Protein AF-A0A813GS94-F1 (afdb_monomer)

Radius of gyration: 18.51 Å; Cα contacts (8 Å, |Δi|>4): 389; chains: 1; bounding box: 48×44×51 Å

Nearest PDB structures (foldseek):
  8ue1-assembly1_A  TM=7.935E-01  e=1.044E-11  Homo sapiens
  9cx8-assembly1_B  TM=8.007E-01  e=1.106E-11  Homo sapiens
  9cxm-assembly1_A  TM=8.073E-01  e=1.746E-11  Homo sapiens
  9cxw-assembly1_A  TM=7.996E-01  e=1.471E-11  Homo sapiens
  9cxn-assembly1_A  TM=7.411E-01  e=7.003E-12  Homo sapiens

Secondary structure (DSSP, 8-state):
--PPPTT---PPPP-TT--TTSHHHHHHHHHHHHHHHHHHHTTT--S--TT--B-----EEEEPPTT--EEEE------B--S-SHHHHHHHHHHHHHHTTS-SSBB-SS-EEETTEEE----BS-HHHHHIIIIIHHHHHHHHHHHHHTT----HHHHHHTSHHHHHHHHHHTTTS----EEE----STTT-EEETTEEE--S---EEE-THHHHHHHHHHS-HHHHHHHHHHHHHH--

pLDDT: mean 86.3, std 14.39, range [41.91, 98.5]

Sequence (240 aa):
VLLPESGRSTCPAEDDHEDFCSHAVAVARLDAELVGLKALRRFAAADDSEAHFVVPQPIELVKCPSPGGAALLLPWLNLKTPRCLEAHGTAVAALHSRSLGQSESFGFAQDTFCGRWRLRNCWGNDWVSFFQEQRLQPLLRAAMAAADRTNTIVGPATRSMAKLEGYEALRALFRGADMRPCLLHGDLWRGNFVLEDGKPVLLDPAASWGHSEMDVAQVKLLEAPESYEQFMRGYYGMMR

Mean predicted aligned error: 6.85 Å

Organism: Polarella glacialis (NCBI:txid89957)

Foldseek 3Di:
DLADPPDPQDDPDDPVPDPLPALVNLLVALVQQLVLLVLLVVQQDDDDDPLHAARWNWDDWAQDPPPDHIDTHTDDFPKDQDPACLSVLSNLLSQFVSFWQVYQWWFGSAWYDQDSRTFHGRTDNDQLCNCLPRPLQVVLVVVVVVCVVVVHDDDPVSVCCNDPNVSVVSVVVCPPPDFTWTKHQQHDASVQAIDGPNHTYRHSGSIITHDSVNNLVNCVVHDDPRNSVRSNCNNVVNVD

InterPro domains:
  IPR011009 Protein kinase-like domain superfamily [SSF56112] (30-235)
  IPR016477 Fructosamine/Ketosamine-3-kinase [PF03881] (31-236)
  IPR016477 Fructosamine/Ketosamine-3-kinase [PIRSF006221] (31-236)
  IPR016477 Fructosamine/Ketosamine-3-kinase [PTHR12149] (27-236)

Solvent-accessible surface area (backbone atoms only — not comparable to full-atom values): 13538 Å² total; per-residue (Å²): 131,81,62,84,67,92,83,69,75,75,68,76,82,86,68,94,75,70,60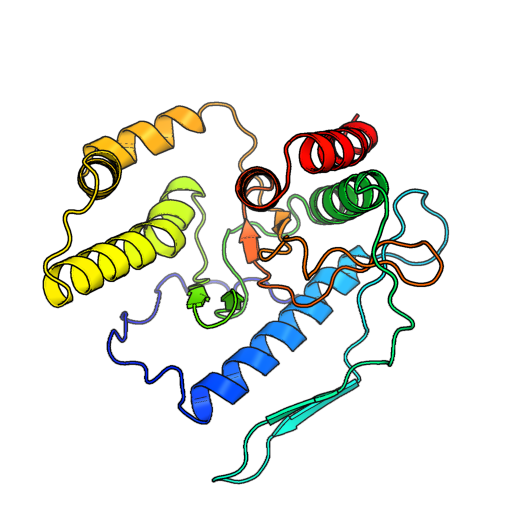,77,81,37,62,69,46,52,41,48,48,49,50,27,33,52,53,22,38,59,55,55,42,72,49,34,62,86,89,82,61,96,54,47,37,44,48,68,64,71,73,47,76,48,76,45,69,83,94,45,58,55,49,70,42,64,68,90,70,76,70,39,78,63,94,63,35,26,62,47,17,22,30,52,36,36,36,29,62,73,30,49,58,76,42,92,42,30,22,39,85,52,54,21,38,50,85,89,46,76,35,61,17,61,54,35,82,47,68,63,62,42,45,42,65,45,51,47,47,60,52,51,52,51,52,50,56,49,25,64,76,66,76,46,87,75,56,71,65,63,62,44,57,75,37,72,70,36,54,57,53,54,54,63,75,54,67,91,58,82,81,59,19,13,49,40,52,56,48,54,40,79,90,39,52,33,20,44,96,85,30,31,37,61,53,82,30,22,36,32,28,32,59,69,62,58,45,55,50,39,31,59,71,66,43,56,70,69,48,33,51,34,17,49,50,21,24,54,61,65,75,102

Structure (mmCIF, N/CA/C/O backbone):
data_AF-A0A813GS94-F1
#
_entry.id   AF-A0A813GS94-F1
#
loop_
_atom_site.group_PDB
_atom_site.id
_atom_site.type_symbol
_atom_site.label_atom_id
_atom_site.label_alt_id
_atom_site.label_comp_id
_atom_site.label_asym_id
_atom_site.label_entity_id
_atom_site.label_seq_id
_atom_site.pdbx_PDB_ins_code
_atom_site.Cartn_x
_atom_site.Cartn_y
_atom_site.Cartn_z
_atom_site.occupancy
_atom_site.B_iso_or_equiv
_atom_site.auth_seq_id
_atom_site.auth_comp_id
_atom_site.auth_asym_id
_atom_site.auth_atom_id
_atom_site.pdbx_PDB_model_num
ATOM 1 N N . VAL A 1 1 ? -8.487 -18.616 2.313 1.00 45.16 1 VAL A N 1
ATOM 2 C CA . VAL A 1 1 ? -7.172 -18.238 2.861 1.00 45.16 1 VAL A CA 1
ATOM 3 C C . VAL A 1 1 ? -6.222 -18.112 1.675 1.00 45.16 1 VAL A C 1
ATOM 5 O O . VAL A 1 1 ? -5.948 -19.120 1.050 1.00 45.16 1 VAL A O 1
ATOM 8 N N . LEU A 1 2 ? -5.856 -16.891 1.268 1.00 48.22 2 LEU A N 1
ATOM 9 C CA . LEU A 1 2 ? -4.810 -16.673 0.252 1.00 48.22 2 LEU A CA 1
ATOM 10 C C . LEU A 1 2 ? -3.466 -16.552 0.990 1.00 48.22 2 LEU A C 1
ATOM 12 O O . LEU A 1 2 ? -2.838 -15.498 0.982 1.00 48.22 2 LEU A O 1
ATOM 16 N N . LEU A 1 3 ? -3.137 -17.583 1.765 1.00 51.53 3 LEU A N 1
ATOM 17 C CA . LEU A 1 3 ? -1.851 -17.705 2.450 1.00 51.53 3 LEU A CA 1
ATOM 18 C C . LEU A 1 3 ? -0.883 -18.446 1.527 1.00 51.53 3 LEU A C 1
ATOM 20 O O . LEU A 1 3 ? -1.348 -19.103 0.588 1.00 51.53 3 LEU A O 1
ATOM 24 N N . PRO A 1 4 ? 0.434 -18.337 1.761 1.00 42.91 4 PRO A N 1
ATOM 25 C CA . PRO A 1 4 ? 1.414 -19.113 1.019 1.00 42.91 4 PRO A CA 1
ATOM 26 C C . PRO A 1 4 ? 1.016 -20.592 0.972 1.00 42.91 4 PRO A C 1
ATOM 28 O O . PRO A 1 4 ? 0.766 -21.214 2.004 1.00 42.91 4 PRO A O 1
ATOM 31 N N . GLU A 1 5 ? 0.980 -21.171 -0.230 1.00 46.72 5 GLU A N 1
ATOM 32 C CA . GLU A 1 5 ? 1.099 -22.621 -0.349 1.00 46.72 5 GLU A CA 1
ATOM 33 C C . GLU A 1 5 ? 2.455 -22.999 0.254 1.00 46.72 5 GLU A C 1
ATOM 35 O O . GLU A 1 5 ? 3.495 -22.467 -0.152 1.00 46.72 5 GLU A O 1
ATOM 40 N N . SER A 1 6 ? 2.447 -23.876 1.257 1.00 41.91 6 SER A N 1
ATOM 41 C CA . SER A 1 6 ? 3.657 -24.335 1.934 1.00 41.91 6 SER A CA 1
ATOM 42 C C . SER A 1 6 ? 4.691 -24.807 0.902 1.00 41.91 6 SER A C 1
ATOM 44 O O . SER A 1 6 ? 4.475 -25.819 0.237 1.00 41.91 6 SER A O 1
ATOM 46 N N . GLY A 1 7 ? 5.807 -24.081 0.764 1.00 44.75 7 GLY A N 1
ATOM 47 C CA . GLY A 1 7 ? 6.976 -24.532 -0.002 1.00 44.75 7 GLY A CA 1
ATOM 48 C C . GLY A 1 7 ? 7.375 -23.745 -1.258 1.00 44.75 7 GLY A C 1
ATOM 49 O O . GLY A 1 7 ? 8.395 -24.093 -1.849 1.00 44.75 7 GLY A O 1
ATOM 50 N N . ARG A 1 8 ? 6.679 -22.674 -1.676 1.00 44.22 8 ARG A N 1
ATOM 51 C CA . ARG A 1 8 ? 7.178 -21.804 -2.772 1.00 44.22 8 ARG A CA 1
ATOM 52 C C . ARG A 1 8 ? 7.974 -20.614 -2.234 1.00 44.22 8 ARG A C 1
ATOM 54 O O . ARG A 1 8 ? 7.435 -19.536 -2.022 1.00 44.22 8 ARG A O 1
ATOM 61 N N . SER A 1 9 ? 9.272 -20.833 -2.029 1.00 46.72 9 SER A N 1
ATOM 62 C CA . SER A 1 9 ? 10.244 -19.810 -1.602 1.00 46.72 9 SER A CA 1
ATOM 63 C C . SER A 1 9 ? 10.967 -19.121 -2.768 1.00 46.72 9 SER A C 1
ATOM 65 O O . SER A 1 9 ? 11.760 -18.211 -2.533 1.00 46.72 9 SER A O 1
ATOM 67 N N . THR A 1 10 ? 10.765 -19.547 -4.016 1.00 50.91 10 THR A N 1
ATOM 68 C CA . THR A 1 10 ? 11.522 -19.008 -5.150 1.00 50.91 10 THR A CA 1
ATOM 69 C C . THR A 1 10 ? 10.671 -18.061 -5.981 1.00 50.91 10 THR A C 1
ATOM 71 O O . THR A 1 10 ? 9.657 -18.427 -6.574 1.00 50.91 10 THR A O 1
ATOM 74 N N . CYS A 1 11 ? 11.111 -16.809 -6.002 1.00 58.34 11 CYS A N 1
ATOM 75 C CA . CYS A 1 11 ? 10.583 -15.777 -6.872 1.00 58.34 11 CYS A CA 1
ATOM 76 C C . CYS A 1 11 ? 10.977 -16.117 -8.325 1.00 58.34 11 CYS A C 1
ATOM 78 O O . CYS A 1 11 ? 12.126 -16.513 -8.541 1.00 58.34 11 CYS A O 1
ATOM 80 N N . PRO A 1 12 ? 10.080 -15.995 -9.323 1.00 61.81 12 PRO A N 1
ATOM 81 C CA . PRO A 1 12 ? 10.455 -16.166 -10.730 1.00 61.81 12 PRO A CA 1
ATOM 82 C C . PRO A 1 12 ? 11.630 -15.245 -11.104 1.00 61.81 12 PRO A C 1
ATOM 84 O O . PRO A 1 12 ? 11.864 -14.252 -10.421 1.00 61.81 12 PRO A O 1
ATOM 87 N N . ALA A 1 13 ? 12.391 -15.530 -12.161 1.00 58.75 13 ALA A N 1
ATOM 88 C CA . ALA A 1 13 ? 13.412 -14.578 -12.613 1.00 58.75 13 ALA A CA 1
ATOM 89 C C . ALA A 1 13 ? 12.766 -13.225 -12.982 1.00 58.75 13 ALA A C 1
ATOM 91 O O . ALA A 1 13 ? 11.607 -13.177 -13.392 1.00 58.75 13 ALA A O 1
ATOM 92 N N . GLU A 1 14 ? 13.498 -12.132 -12.762 1.00 59.09 14 GLU A N 1
ATOM 93 C CA . GLU A 1 14 ? 13.069 -10.785 -13.147 1.00 59.09 14 GLU A CA 1
ATOM 94 C C . GLU A 1 14 ? 13.061 -10.707 -14.680 1.00 59.09 14 GLU A C 1
ATOM 96 O O . GLU A 1 14 ? 14.090 -10.953 -15.308 1.00 59.09 14 GLU A O 1
ATOM 101 N N . ASP A 1 15 ? 11.898 -10.450 -15.280 1.00 56.53 15 ASP A N 1
ATOM 102 C CA . ASP A 1 15 ? 11.780 -10.264 -16.727 1.00 56.53 15 ASP A CA 1
ATOM 103 C C . ASP A 1 15 ? 11.796 -8.754 -17.003 1.00 56.53 15 ASP A C 1
ATOM 105 O O . ASP A 1 15 ? 10.768 -8.077 -17.007 1.00 56.53 15 ASP A O 1
ATOM 109 N N . ASP A 1 16 ? 12.999 -8.197 -17.162 1.00 51.81 16 ASP A N 1
ATOM 110 C CA . ASP A 1 16 ? 13.249 -6.749 -17.298 1.00 51.81 16 ASP A CA 1
ATOM 111 C C . ASP A 1 16 ? 12.687 -6.142 -18.607 1.00 51.81 16 ASP A C 1
ATOM 113 O O . ASP A 1 16 ? 12.853 -4.950 -18.886 1.00 51.81 16 ASP A O 1
ATOM 117 N N . HIS A 1 17 ? 12.015 -6.958 -19.425 1.00 50.72 17 HIS A N 1
ATOM 118 C CA . HIS A 1 17 ? 11.484 -6.614 -20.743 1.00 50.72 17 HIS A CA 1
ATOM 119 C C . HIS A 1 17 ? 9.950 -6.604 -20.825 1.00 50.72 17 HIS A C 1
ATOM 121 O O . HIS A 1 17 ? 9.408 -6.576 -21.932 1.00 50.72 17 HIS A O 1
ATOM 127 N N . GLU A 1 18 ? 9.229 -6.596 -19.698 1.00 56.41 18 GLU A N 1
ATOM 128 C CA . GLU A 1 18 ? 7.765 -6.524 -19.739 1.00 56.41 18 GLU A CA 1
ATOM 129 C C . GLU A 1 18 ? 7.271 -5.234 -20.413 1.00 56.41 18 GLU A C 1
ATOM 131 O O . GLU A 1 18 ? 7.449 -4.118 -19.920 1.00 56.41 18 GLU A O 1
ATOM 136 N N . ASP A 1 19 ? 6.594 -5.395 -21.553 1.00 58.84 19 ASP A N 1
ATOM 137 C CA . ASP A 1 19 ? 5.805 -4.328 -22.154 1.00 58.84 19 ASP A CA 1
ATOM 138 C C . ASP A 1 19 ? 4.609 -4.034 -21.237 1.00 58.84 19 ASP A C 1
ATOM 140 O O . ASP A 1 19 ? 3.588 -4.734 -21.245 1.00 58.84 19 ASP A O 1
ATOM 144 N N . PHE A 1 20 ? 4.756 -2.979 -20.433 1.00 56.56 20 PHE A N 1
ATOM 145 C CA . PHE A 1 20 ? 3.749 -2.473 -19.499 1.00 56.56 20 PHE A CA 1
ATOM 146 C C . PHE A 1 20 ? 2.406 -2.125 -20.165 1.00 56.56 20 PHE A C 1
ATOM 148 O O . PHE A 1 20 ? 1.404 -1.957 -19.466 1.00 56.56 20 PHE A O 1
ATOM 155 N N . CYS A 1 21 ? 2.376 -1.992 -21.495 1.00 58.88 21 CYS A N 1
ATOM 156 C CA . CYS A 1 21 ? 1.178 -1.720 -22.284 1.00 58.88 21 CYS A CA 1
ATOM 157 C C . CYS A 1 21 ? 0.583 -2.977 -22.937 1.00 58.88 21 CYS A C 1
ATOM 159 O O . CYS A 1 21 ? -0.430 -2.875 -23.632 1.00 58.88 21 CYS A O 1
ATOM 161 N N . SER A 1 22 ? 1.175 -4.156 -22.730 1.00 71.94 22 SER A N 1
ATOM 162 C CA . SER A 1 22 ? 0.652 -5.393 -23.302 1.00 71.94 22 SER A CA 1
ATOM 163 C C . SER A 1 22 ? -0.724 -5.748 -22.728 1.00 71.94 22 SER A C 1
ATOM 165 O O . SER A 1 22 ? -1.046 -5.476 -21.566 1.00 71.94 22 SER A O 1
ATOM 167 N N . HIS A 1 23 ? -1.538 -6.418 -23.547 1.00 74.12 23 HIS A N 1
ATOM 168 C CA . HIS A 1 23 ? -2.849 -6.929 -23.141 1.00 74.12 23 HIS A CA 1
ATOM 169 C C . HIS A 1 23 ? -2.766 -7.770 -21.852 1.00 74.12 23 HIS A C 1
ATOM 171 O O . HIS A 1 23 ? -3.574 -7.596 -20.942 1.00 74.12 23 HIS A O 1
ATOM 177 N N . ALA A 1 24 ? -1.754 -8.637 -21.746 1.00 78.44 24 ALA A N 1
ATOM 178 C CA . ALA A 1 24 ? -1.559 -9.502 -20.587 1.00 78.44 24 ALA A CA 1
ATOM 179 C C . ALA A 1 24 ? -1.325 -8.706 -19.290 1.00 78.44 24 ALA A C 1
ATOM 181 O O . ALA A 1 24 ? -1.924 -9.026 -18.263 1.00 78.44 24 ALA A O 1
ATOM 182 N N . VAL A 1 25 ? -0.523 -7.636 -19.343 1.00 80.62 25 VAL A N 1
ATOM 183 C CA . VAL A 1 25 ? -0.262 -6.772 -18.180 1.00 80.62 25 VAL A CA 1
ATOM 184 C C . VAL A 1 25 ? -1.521 -6.013 -17.761 1.00 80.62 25 VAL A C 1
ATOM 186 O O . VAL A 1 25 ? -1.804 -5.908 -16.569 1.00 80.62 25 VAL A O 1
ATOM 189 N N . ALA A 1 26 ? -2.327 -5.530 -18.712 1.00 81.38 26 ALA A N 1
ATOM 190 C CA . ALA A 1 26 ? -3.592 -4.865 -18.393 1.00 81.38 26 ALA A CA 1
ATOM 191 C C . ALA A 1 26 ? -4.570 -5.796 -17.652 1.00 81.38 26 ALA A C 1
ATOM 193 O O . ALA A 1 26 ? -5.173 -5.391 -16.657 1.00 81.38 26 ALA A O 1
ATOM 194 N N . VAL A 1 27 ? -4.685 -7.056 -18.090 1.00 87.06 27 VAL A N 1
ATOM 195 C CA . VAL A 1 27 ? -5.497 -8.072 -17.400 1.00 87.06 27 VAL A CA 1
ATOM 196 C C . VAL A 1 27 ? -4.938 -8.366 -16.006 1.00 87.06 27 VAL A C 1
ATOM 198 O O . VAL A 1 27 ? -5.706 -8.417 -15.047 1.00 87.06 27 VAL A O 1
ATOM 201 N N . ALA A 1 28 ? -3.618 -8.525 -15.875 1.00 89.88 28 ALA A N 1
ATOM 202 C CA . ALA A 1 28 ? -2.968 -8.807 -14.595 1.00 89.88 28 ALA A CA 1
ATOM 203 C C . ALA A 1 28 ? -3.166 -7.678 -13.568 1.00 89.88 28 ALA A C 1
ATOM 205 O O . ALA A 1 28 ? -3.366 -7.956 -12.389 1.00 89.88 28 ALA A O 1
ATOM 206 N N . ARG A 1 29 ? -3.168 -6.413 -14.010 1.00 91.25 29 ARG A N 1
ATOM 207 C CA . ARG A 1 29 ? -3.422 -5.246 -13.148 1.00 91.25 29 ARG A CA 1
ATOM 208 C C . ARG A 1 29 ? -4.817 -5.273 -12.531 1.00 91.25 29 ARG A C 1
ATOM 210 O O . ARG A 1 29 ? -4.943 -5.143 -11.319 1.00 91.25 29 ARG A O 1
ATOM 217 N N . LEU A 1 30 ? -5.845 -5.494 -13.349 1.00 93.81 30 LEU A N 1
ATOM 218 C CA . LEU A 1 30 ? -7.230 -5.551 -12.869 1.00 93.81 30 LEU A CA 1
ATOM 219 C C . LEU A 1 30 ? -7.496 -6.791 -12.004 1.00 93.81 30 LEU A C 1
ATOM 221 O O . LEU A 1 30 ? -8.275 -6.735 -11.056 1.00 93.81 30 LEU A O 1
ATOM 225 N N . ASP A 1 31 ? -6.838 -7.911 -12.307 1.00 93.69 31 ASP A N 1
ATOM 226 C CA . ASP A 1 31 ? -6.892 -9.115 -11.477 1.00 93.69 31 ASP A CA 1
ATOM 227 C C . ASP A 1 31 ? -6.241 -8.891 -10.101 1.00 93.69 31 ASP A C 1
ATOM 229 O O . ASP A 1 31 ? -6.819 -9.244 -9.072 1.00 93.69 31 ASP A O 1
ATOM 233 N N . ALA A 1 32 ? -5.090 -8.215 -10.062 1.00 95.31 32 ALA A N 1
ATOM 234 C CA . ALA A 1 32 ? -4.434 -7.829 -8.817 1.00 95.31 32 ALA A CA 1
ATOM 235 C C . ALA A 1 32 ? -5.293 -6.884 -7.966 1.00 95.31 32 ALA A C 1
ATOM 237 O O . ALA A 1 32 ? -5.416 -7.099 -6.759 1.00 95.31 32 ALA A O 1
ATOM 238 N N . GLU A 1 33 ? -5.927 -5.887 -8.584 1.00 96.38 33 GLU A N 1
ATOM 239 C CA . GLU A 1 33 ? -6.845 -4.969 -7.903 1.00 96.38 33 GLU A CA 1
ATOM 240 C C . GLU A 1 33 ? -8.066 -5.713 -7.337 1.00 96.38 33 GLU A C 1
ATOM 242 O O . GLU A 1 33 ? -8.401 -5.560 -6.161 1.00 96.38 33 GLU A O 1
ATOM 247 N N . LEU A 1 34 ? -8.678 -6.613 -8.120 1.00 96.50 34 LEU A N 1
ATOM 248 C CA . LEU A 1 34 ? -9.770 -7.487 -7.674 1.00 96.50 34 LEU A CA 1
ATOM 249 C C . LEU A 1 34 ? -9.385 -8.289 -6.422 1.00 96.50 34 LEU A C 1
ATOM 251 O O . LEU A 1 34 ? -10.170 -8.389 -5.471 1.00 96.50 34 LEU A O 1
ATOM 255 N N . VAL A 1 35 ? -8.203 -8.907 -6.428 1.00 96.31 35 VAL A N 1
ATOM 256 C CA . VAL A 1 35 ? -7.714 -9.714 -5.303 1.00 96.31 35 VAL A CA 1
ATOM 257 C C . VAL A 1 35 ? -7.383 -8.834 -4.096 1.00 96.31 35 VAL A C 1
ATOM 259 O O . VAL A 1 35 ? -7.719 -9.212 -2.970 1.00 96.31 35 VAL A O 1
ATOM 262 N N . GLY A 1 36 ? -6.818 -7.646 -4.319 1.00 97.31 36 GLY A N 1
ATOM 263 C CA . GLY A 1 36 ? -6.577 -6.639 -3.288 1.00 97.31 36 GLY A CA 1
ATOM 264 C C . GLY A 1 36 ? -7.868 -6.188 -2.605 1.00 97.31 36 GLY A C 1
ATOM 265 O O . GLY A 1 36 ? -7.993 -6.318 -1.388 1.00 97.31 36 GLY A O 1
ATOM 266 N N . LEU A 1 37 ? -8.880 -5.772 -3.372 1.00 97.00 37 LEU A N 1
ATOM 267 C CA . LEU A 1 37 ? -10.191 -5.366 -2.849 1.00 97.00 37 LEU A CA 1
ATOM 268 C C . LEU A 1 37 ? -10.847 -6.485 -2.031 1.00 97.00 37 LEU A C 1
ATOM 270 O O . LEU A 1 37 ? -11.346 -6.256 -0.926 1.00 97.00 37 LEU A O 1
ATOM 274 N N . LYS A 1 38 ? -10.789 -7.731 -2.520 1.00 95.94 38 LYS A N 1
ATOM 275 C CA . LYS A 1 38 ? -11.274 -8.903 -1.772 1.00 95.94 38 LYS A CA 1
ATOM 276 C C . LYS A 1 38 ? -10.509 -9.124 -0.466 1.00 95.94 38 LYS A C 1
ATOM 278 O O . LYS A 1 38 ? -11.122 -9.554 0.511 1.00 95.94 38 LYS A O 1
ATOM 283 N N . ALA A 1 39 ? -9.200 -8.878 -0.437 1.00 96.12 39 ALA A N 1
ATOM 284 C CA . ALA A 1 39 ? -8.387 -9.023 0.766 1.00 96.12 39 ALA A CA 1
ATOM 285 C C . ALA A 1 39 ? -8.720 -7.943 1.804 1.00 96.12 39 ALA A C 1
ATOM 287 O O . ALA A 1 39 ? -9.026 -8.291 2.943 1.00 96.12 39 ALA A O 1
ATOM 288 N N . LEU A 1 40 ? -8.749 -6.668 1.402 1.00 96.25 40 LEU A N 1
ATOM 289 C CA . LEU A 1 40 ? -9.089 -5.540 2.277 1.00 96.25 40 LEU A CA 1
ATOM 290 C C . LEU A 1 40 ? -10.493 -5.705 2.878 1.00 96.25 40 LEU A C 1
ATOM 292 O O . LEU A 1 40 ? -10.685 -5.553 4.084 1.00 96.25 40 LEU A O 1
ATOM 296 N N . ARG A 1 41 ? -11.475 -6.108 2.059 1.00 93.88 41 ARG A N 1
ATOM 297 C CA . ARG A 1 41 ? -12.874 -6.279 2.485 1.00 93.88 41 ARG A CA 1
ATOM 298 C C . ARG A 1 41 ? -13.053 -7.301 3.613 1.00 93.88 41 ARG A C 1
ATOM 300 O O . ARG A 1 41 ? -13.977 -7.153 4.408 1.00 93.88 41 ARG A O 1
ATOM 307 N N . ARG A 1 42 ? -12.171 -8.303 3.739 1.00 92.44 42 ARG A N 1
ATOM 308 C CA . ARG A 1 42 ? -12.209 -9.266 4.863 1.00 92.44 42 ARG A CA 1
ATOM 309 C C . ARG A 1 42 ? -12.035 -8.591 6.222 1.00 92.44 42 ARG A C 1
ATOM 311 O O . ARG A 1 42 ? -12.554 -9.098 7.209 1.00 92.44 42 ARG A O 1
ATOM 318 N N . PHE A 1 43 ? -11.339 -7.459 6.260 1.00 92.62 43 PHE A N 1
ATOM 319 C CA . PHE A 1 43 ? -11.041 -6.708 7.478 1.00 92.62 43 PHE A CA 1
ATOM 320 C C . PHE A 1 43 ? -11.876 -5.430 7.614 1.00 92.62 43 PHE A C 1
ATOM 322 O O . PHE A 1 43 ? -11.745 -4.718 8.609 1.00 92.62 43 PHE A O 1
ATOM 329 N N . ALA A 1 44 ? -12.766 -5.154 6.657 1.00 88.12 44 ALA A N 1
ATOM 330 C CA . ALA A 1 44 ? -13.644 -3.989 6.701 1.00 88.12 44 ALA A CA 1
ATOM 331 C C . ALA A 1 44 ? -14.697 -4.080 7.823 1.00 88.12 44 ALA A C 1
ATOM 333 O O . ALA A 1 44 ? -14.996 -3.051 8.412 1.00 88.12 44 ALA A O 1
ATOM 334 N N . ALA A 1 45 ? -15.138 -5.305 8.163 1.00 70.75 45 ALA A N 1
ATOM 335 C CA . ALA A 1 45 ? -16.114 -5.713 9.191 1.00 70.75 45 ALA A CA 1
ATOM 336 C C . ALA A 1 45 ? -17.368 -4.821 9.370 1.00 70.75 45 ALA A C 1
ATOM 338 O O . ALA A 1 45 ? -17.306 -3.637 9.682 1.00 70.75 45 ALA A O 1
ATOM 339 N N . ALA A 1 46 ? -18.522 -5.471 9.204 1.00 57.12 46 ALA A N 1
ATOM 340 C CA . ALA A 1 46 ? -19.861 -4.898 9.192 1.00 57.12 46 ALA A CA 1
ATOM 341 C C . ALA A 1 46 ? -20.293 -4.254 10.526 1.00 57.12 46 ALA A C 1
ATOM 343 O O . ALA A 1 46 ? -20.142 -4.862 11.582 1.00 57.12 46 ALA A O 1
ATOM 344 N N . ASP A 1 47 ? -20.844 -3.041 10.399 1.00 53.09 47 ASP A N 1
ATOM 345 C CA . ASP A 1 47 ? -21.843 -2.375 11.249 1.00 53.09 47 ASP A CA 1
ATOM 346 C C . ASP A 1 47 ? -21.685 -2.513 12.778 1.00 53.09 47 ASP A C 1
ATOM 348 O O . ASP A 1 47 ? -22.330 -3.354 13.391 1.00 53.09 47 ASP A O 1
ATOM 352 N N . ASP A 1 48 ? -20.804 -1.679 13.362 1.00 50.91 48 ASP A N 1
ATOM 353 C CA . ASP A 1 48 ? -21.013 -0.895 14.615 1.00 50.91 48 ASP A CA 1
ATOM 354 C C . ASP A 1 48 ? -19.708 -0.410 15.291 1.00 50.91 48 ASP A C 1
ATOM 356 O O . ASP A 1 48 ? -19.740 0.225 16.344 1.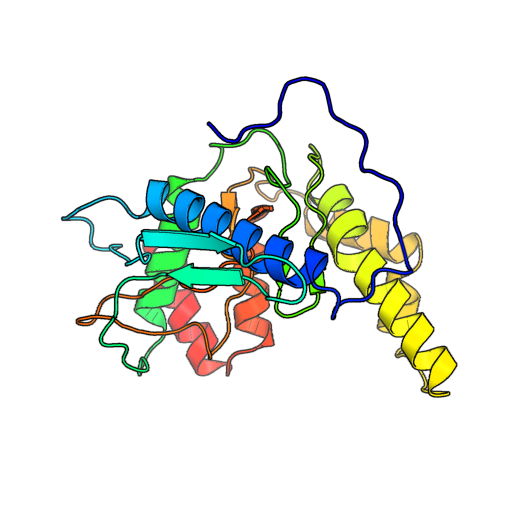00 50.91 48 ASP A O 1
ATOM 360 N N . SER A 1 49 ? -18.525 -0.633 14.704 1.00 59.19 49 SER A N 1
ATOM 361 C CA . SER A 1 49 ? -17.291 -0.026 15.238 1.00 59.19 49 SER A CA 1
ATOM 362 C C . SER A 1 49 ? -17.113 1.421 14.761 1.00 59.19 49 SER A C 1
ATOM 364 O O . SER A 1 49 ? -17.269 1.675 13.566 1.00 59.19 49 SER A O 1
ATOM 366 N N . GLU A 1 50 ? -16.644 2.328 15.628 1.00 59.34 50 GLU A N 1
ATOM 367 C CA . GLU A 1 50 ? -16.247 3.703 15.251 1.00 59.34 50 GLU A CA 1
ATOM 368 C C . GLU A 1 50 ? -15.207 3.757 14.113 1.00 59.34 50 GLU A C 1
ATOM 370 O O . GLU A 1 50 ? -15.124 4.740 13.383 1.00 59.34 50 GLU A O 1
ATOM 375 N N . ALA A 1 51 ? -14.459 2.672 13.901 1.00 67.81 51 ALA A N 1
ATOM 376 C CA . ALA A 1 51 ? -13.470 2.535 12.838 1.00 67.81 51 ALA A CA 1
ATOM 377 C C . ALA A 1 51 ? -14.023 1.833 11.579 1.00 67.81 51 ALA A C 1
ATOM 379 O O . ALA A 1 51 ? -13.388 0.945 11.003 1.00 67.81 51 ALA A O 1
ATOM 380 N N . HIS A 1 52 ? -15.252 2.175 11.186 1.00 84.62 52 HIS A N 1
ATOM 381 C CA . HIS A 1 52 ? -15.889 1.636 9.987 1.00 84.62 52 HIS A CA 1
ATOM 382 C C . HIS A 1 52 ? -15.339 2.313 8.721 1.00 84.62 52 HIS A C 1
ATOM 384 O O . HIS A 1 52 ? -15.362 3.537 8.594 1.00 84.62 52 HIS A O 1
ATOM 390 N N . PHE A 1 53 ? -14.946 1.511 7.731 1.00 93.06 53 PHE A N 1
ATOM 391 C CA . PHE A 1 53 ? -14.541 1.974 6.404 1.00 93.06 53 PHE A CA 1
ATOM 392 C C . PHE A 1 53 ? -15.179 1.123 5.308 1.00 93.06 53 PHE A C 1
ATOM 394 O O . PHE A 1 53 ? -15.560 -0.027 5.524 1.00 93.06 53 PHE A O 1
ATOM 401 N N . VAL A 1 54 ? -15.319 1.705 4.123 1.00 94.50 54 VAL A N 1
ATOM 402 C CA . VAL A 1 54 ? -15.912 1.055 2.956 1.00 94.50 54 VAL A CA 1
ATOM 403 C C . VAL A 1 54 ? -14.803 0.487 2.077 1.00 94.50 54 VAL A C 1
ATOM 405 O O . VAL A 1 54 ? -13.785 1.129 1.842 1.00 94.50 54 VAL A O 1
ATOM 408 N N . VAL A 1 55 ? -15.015 -0.721 1.563 1.00 95.56 55 VAL A N 1
ATOM 409 C CA . VAL A 1 55 ? -14.224 -1.295 0.469 1.00 95.56 55 VAL A CA 1
ATOM 410 C C . VAL A 1 55 ? -15.224 -1.729 -0.600 1.00 95.56 55 VAL A C 1
ATOM 412 O O . VAL A 1 55 ? -16.105 -2.543 -0.272 1.00 95.56 55 VAL A O 1
ATOM 415 N N . PRO A 1 56 ? -15.144 -1.211 -1.843 1.00 94.88 56 PRO A N 1
ATOM 416 C CA . PRO A 1 56 ? -16.091 -1.572 -2.889 1.00 94.88 56 PRO A CA 1
ATOM 417 C C . PRO A 1 56 ? -16.058 -3.083 -3.104 1.00 94.88 56 PRO A C 1
ATOM 419 O O . PRO A 1 56 ? -14.991 -3.687 -3.204 1.00 94.88 56 PRO A O 1
ATOM 422 N N . GLN A 1 57 ? -17.233 -3.712 -3.141 1.00 93.69 57 GLN A N 1
ATOM 423 C CA . GLN A 1 57 ? -17.345 -5.139 -3.422 1.00 93.69 57 GLN A CA 1
ATOM 424 C C . GLN A 1 57 ? -17.239 -5.354 -4.931 1.00 93.69 57 GLN A C 1
ATOM 426 O O . GLN A 1 57 ? -18.177 -4.987 -5.633 1.00 93.69 57 GLN A O 1
ATOM 431 N N . PRO A 1 58 ? -16.172 -5.980 -5.451 1.00 94.62 58 PRO A N 1
ATOM 432 C CA . PRO A 1 58 ? -16.063 -6.184 -6.887 1.00 94.62 58 PRO A CA 1
ATOM 433 C C . PRO A 1 58 ? -17.202 -7.066 -7.398 1.00 94.62 58 PRO A C 1
ATOM 435 O O . PRO A 1 58 ? -17.489 -8.108 -6.800 1.00 94.62 58 PRO A O 1
ATOM 438 N N . ILE A 1 59 ? -17.841 -6.640 -8.486 1.00 95.00 59 ILE A N 1
ATOM 439 C CA . ILE A 1 59 ? -18.947 -7.355 -9.129 1.00 95.00 59 ILE A CA 1
ATOM 440 C C . ILE A 1 59 ? -18.367 -8.470 -9.997 1.00 95.00 59 ILE A C 1
ATOM 442 O O . ILE A 1 59 ? -18.671 -9.642 -9.787 1.00 95.00 59 ILE A O 1
ATOM 446 N N . GLU A 1 60 ? -17.493 -8.115 -10.941 1.00 94.25 60 GLU A N 1
ATOM 447 C CA . GLU A 1 60 ? -16.928 -9.059 -11.906 1.00 94.25 60 GLU A CA 1
ATOM 448 C C . GLU A 1 60 ? -15.646 -8.513 -12.550 1.00 94.25 60 GLU A C 1
ATOM 450 O O . GLU A 1 60 ? -15.508 -7.308 -12.739 1.00 94.25 60 GLU A O 1
ATOM 455 N N . LEU A 1 61 ? -14.722 -9.402 -12.923 1.00 93.88 61 LEU A N 1
ATOM 456 C CA . LEU A 1 61 ? -13.624 -9.093 -13.840 1.00 93.88 61 LEU A CA 1
ATOM 457 C C . LEU A 1 61 ? -13.935 -9.714 -15.203 1.00 93.88 61 LEU A C 1
ATOM 459 O O . LEU A 1 61 ? -13.897 -10.934 -15.358 1.00 93.88 61 LEU A O 1
ATOM 463 N N . VAL A 1 62 ? -14.197 -8.867 -16.192 1.00 92.75 62 VAL A N 1
ATOM 464 C CA . VAL A 1 62 ? -14.509 -9.269 -17.563 1.00 92.75 62 VAL A CA 1
ATOM 465 C C . VAL A 1 62 ? -13.227 -9.260 -18.388 1.00 92.75 62 VAL A C 1
ATOM 467 O O . VAL A 1 62 ? -12.583 -8.222 -18.539 1.00 92.75 62 VAL A O 1
ATOM 470 N N . LYS A 1 63 ? -12.855 -10.416 -18.942 1.00 89.38 63 LYS A N 1
ATOM 471 C CA . LYS A 1 63 ? -11.725 -10.555 -19.874 1.00 89.38 63 LYS A CA 1
ATOM 472 C C . LYS A 1 63 ? -12.265 -10.558 -21.302 1.00 89.38 63 LYS A C 1
ATOM 474 O O . LYS A 1 63 ? -13.045 -11.442 -21.655 1.00 89.38 63 LYS A O 1
ATOM 479 N N . CYS A 1 64 ? -11.876 -9.583 -22.120 1.00 83.44 64 CYS A N 1
ATOM 480 C CA . CYS A 1 64 ? -12.309 -9.519 -23.513 1.00 83.44 64 CYS A CA 1
ATOM 481 C C . CYS A 1 64 ? -11.408 -10.402 -24.398 1.00 83.44 64 CYS A C 1
ATOM 483 O O . CYS A 1 64 ? -10.205 -10.492 -24.143 1.00 83.44 64 CYS A O 1
ATOM 485 N N . PRO A 1 65 ? -11.944 -11.034 -25.459 1.00 79.50 65 PRO A N 1
ATOM 486 C CA . PRO A 1 65 ? -11.126 -11.756 -26.431 1.00 79.50 65 PRO A CA 1
ATOM 487 C C . PRO A 1 65 ? -10.113 -10.826 -27.108 1.00 79.50 65 PRO A C 1
ATOM 489 O O . PRO A 1 65 ? -10.449 -9.688 -27.438 1.00 79.50 65 PRO A O 1
ATOM 492 N N . SER A 1 66 ? -8.897 -11.321 -27.359 1.00 68.56 66 SER A N 1
ATOM 493 C CA . SER A 1 66 ? -7.844 -10.577 -28.066 1.00 68.56 66 SER A CA 1
ATOM 494 C C . SER A 1 66 ? -8.338 -10.038 -29.425 1.00 68.56 66 SER A C 1
ATOM 496 O O . SER A 1 66 ? -9.008 -10.780 -30.150 1.00 68.56 66 SER A O 1
ATOM 498 N N . PRO A 1 67 ? -8.031 -8.773 -29.791 1.00 65.50 67 PRO A N 1
ATOM 499 C CA . PRO A 1 67 ? -7.115 -7.841 -29.117 1.00 65.50 67 PRO A CA 1
ATOM 500 C C . PRO A 1 67 ? -7.761 -6.999 -27.994 1.00 65.50 67 PRO A C 1
ATOM 502 O O . PRO A 1 67 ? -7.156 -6.032 -27.537 1.00 65.50 67 PRO A O 1
ATOM 505 N N . GLY A 1 68 ? -8.991 -7.310 -27.568 1.00 66.38 68 GLY A N 1
ATOM 506 C CA . GLY A 1 68 ? -9.717 -6.572 -26.524 1.00 66.38 68 GLY A CA 1
ATOM 507 C C . GLY A 1 68 ? -9.015 -6.613 -25.165 1.00 66.38 68 GLY A C 1
ATOM 508 O O . GLY A 1 68 ? -8.211 -7.495 -24.946 1.00 66.38 68 GLY A O 1
ATOM 509 N N . GLY A 1 69 ? -9.272 -5.657 -24.264 1.00 80.25 69 GLY A N 1
ATOM 510 C CA . GLY A 1 69 ? -8.642 -5.560 -22.933 1.00 80.25 69 GLY A CA 1
ATOM 511 C C . GLY A 1 69 ? -9.339 -6.375 -21.831 1.00 80.25 69 GLY A C 1
ATOM 512 O O . GLY A 1 69 ? -9.858 -7.461 -22.069 1.00 80.25 69 GLY A O 1
ATOM 513 N N . ALA A 1 70 ? -9.378 -5.836 -20.616 1.00 89.44 70 ALA A N 1
ATOM 514 C CA . ALA A 1 70 ? -10.232 -6.325 -19.533 1.00 89.44 70 ALA A CA 1
ATOM 515 C C . ALA A 1 70 ? -10.906 -5.147 -18.821 1.00 89.44 70 ALA A C 1
ATOM 517 O O . ALA A 1 70 ? -10.460 -4.006 -18.949 1.00 89.44 70 ALA A O 1
ATOM 518 N N . ALA A 1 71 ? -11.980 -5.431 -18.089 1.00 92.44 71 ALA A N 1
ATOM 519 C CA . ALA A 1 71 ? -12.706 -4.459 -17.282 1.00 92.44 71 ALA A CA 1
ATOM 520 C C . ALA A 1 71 ? -13.023 -5.047 -15.905 1.00 92.44 71 ALA A 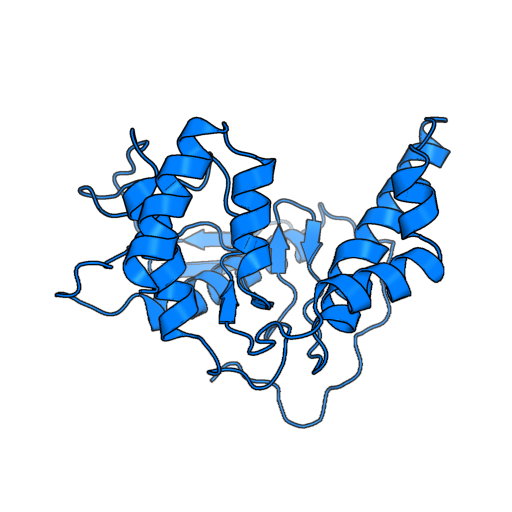C 1
ATOM 522 O O . ALA A 1 71 ? -13.524 -6.167 -15.810 1.00 92.44 71 ALA A O 1
ATOM 523 N N . LEU A 1 72 ? -12.751 -4.283 -14.849 1.00 94.69 72 LEU A N 1
ATOM 524 C CA . LEU A 1 72 ? -13.195 -4.591 -13.494 1.00 94.69 72 LEU A CA 1
ATOM 525 C C . LEU A 1 72 ? -14.483 -3.812 -13.215 1.00 94.69 72 LEU A C 1
ATOM 527 O O . LEU A 1 72 ? -14.504 -2.586 -13.287 1.00 94.69 72 LEU A O 1
ATOM 531 N N . LEU A 1 73 ? -15.565 -4.530 -12.934 1.00 96.44 73 LEU A N 1
ATOM 532 C CA . LEU A 1 73 ? -16.864 -3.958 -12.607 1.00 96.44 73 LEU A CA 1
ATOM 533 C C . LEU A 1 73 ? -16.971 -3.779 -11.092 1.00 96.44 73 LEU A C 1
ATOM 535 O O . LEU A 1 73 ? -16.860 -4.744 -10.331 1.00 96.44 73 LEU A O 1
ATOM 539 N N . LEU A 1 74 ? -17.215 -2.543 -10.665 1.00 96.56 74 LEU A N 1
ATOM 540 C CA . LEU A 1 74 ? -17.361 -2.142 -9.267 1.00 96.56 74 LEU A CA 1
ATOM 541 C C . LEU A 1 74 ? -18.737 -1.496 -9.043 1.00 96.56 74 LEU A C 1
ATOM 543 O O . LEU A 1 74 ? -19.327 -0.968 -9.992 1.00 96.56 74 LEU A O 1
ATOM 547 N N . PRO A 1 75 ? -19.269 -1.517 -7.809 1.00 95.19 75 PRO A N 1
ATOM 548 C CA . PRO A 1 75 ? -20.447 -0.742 -7.458 1.00 95.19 75 PRO A CA 1
ATOM 549 C C . PRO A 1 75 ? -20.171 0.743 -7.676 1.00 95.19 75 PRO A C 1
ATOM 551 O O . PRO A 1 75 ? -19.083 1.241 -7.386 1.00 95.19 75 PRO A O 1
ATOM 554 N N . TRP A 1 76 ? -21.181 1.453 -8.168 1.00 95.50 76 TRP A N 1
ATOM 555 C CA . TRP A 1 76 ? -21.128 2.904 -8.232 1.00 95.50 76 TRP A CA 1
ATOM 556 C C . TRP A 1 76 ? -21.209 3.479 -6.819 1.00 95.50 76 TRP A C 1
ATOM 558 O O . TRP A 1 76 ? -22.210 3.263 -6.134 1.00 95.50 76 TRP A O 1
ATOM 568 N N . LEU A 1 77 ? -20.179 4.221 -6.412 1.00 94.50 77 LEU A N 1
ATOM 569 C CA . LEU A 1 77 ? -20.124 4.905 -5.123 1.00 94.50 77 LEU A CA 1
ATOM 570 C C . LEU A 1 77 ? -20.281 6.416 -5.326 1.00 94.50 77 LEU A C 1
ATOM 572 O O . LEU A 1 77 ? -19.700 6.994 -6.248 1.00 94.50 77 LEU A O 1
ATOM 576 N N . ASN A 1 78 ? -21.027 7.087 -4.448 1.00 95.81 78 ASN A N 1
ATOM 577 C CA . ASN A 1 78 ? -21.196 8.546 -4.511 1.00 95.81 78 ASN A CA 1
ATOM 578 C C . ASN A 1 78 ? -20.038 9.259 -3.802 1.00 95.81 78 ASN A C 1
ATOM 580 O O . ASN A 1 78 ? -20.199 9.836 -2.722 1.00 95.81 78 ASN A O 1
ATOM 584 N N . LEU A 1 79 ? -18.858 9.186 -4.420 1.00 96.25 79 LEU A N 1
ATOM 585 C CA . LEU A 1 79 ? -17.605 9.631 -3.823 1.00 96.25 79 LEU A CA 1
ATOM 586 C C . LEU A 1 79 ? -17.557 11.146 -3.602 1.00 96.25 79 LEU A C 1
ATOM 588 O O . LEU A 1 79 ? -17.895 11.949 -4.474 1.00 96.25 79 LEU A O 1
ATOM 592 N N . LYS A 1 80 ? -17.064 11.539 -2.428 1.00 97.00 80 LYS A N 1
ATOM 593 C CA . LYS A 1 80 ? -16.779 12.927 -2.053 1.00 97.00 80 LYS A CA 1
ATOM 594 C C . LYS A 1 80 ? -15.327 13.070 -1.623 1.00 97.00 80 LYS A C 1
ATOM 596 O O . LYS A 1 80 ? -14.780 12.203 -0.948 1.00 97.00 80 LYS A O 1
ATOM 601 N N . THR A 1 81 ? -14.721 14.205 -1.951 1.00 96.19 81 THR A N 1
ATOM 602 C CA . THR A 1 81 ? -13.390 14.556 -1.448 1.00 96.19 81 THR A CA 1
ATOM 603 C C . THR A 1 81 ? -13.468 14.896 0.048 1.00 96.19 81 THR A C 1
ATOM 605 O O . THR A 1 81 ? -14.308 15.719 0.436 1.00 96.19 81 THR A O 1
ATOM 608 N N . PRO A 1 82 ? -12.619 14.305 0.905 1.00 95.94 82 PRO A N 1
ATOM 609 C CA . PRO A 1 82 ? -12.570 14.643 2.318 1.00 95.94 82 PRO A CA 1
ATOM 610 C C . PRO A 1 82 ? -12.005 16.047 2.535 1.00 95.94 82 PRO A C 1
ATOM 612 O O . PRO A 1 82 ? -11.142 16.519 1.797 1.00 95.94 82 PRO A O 1
ATOM 615 N N . ARG A 1 83 ? -12.474 16.709 3.596 1.00 94.69 83 ARG A N 1
ATOM 616 C CA . ARG A 1 83 ? -11.877 17.961 4.098 1.00 94.69 83 ARG A CA 1
ATOM 617 C C . ARG A 1 83 ? -10.803 17.721 5.161 1.00 94.69 83 ARG A C 1
ATOM 619 O O . ARG A 1 83 ? -10.046 18.633 5.461 1.00 94.69 83 ARG A O 1
ATOM 626 N N . CYS A 1 84 ? -10.789 16.527 5.748 1.00 95.25 84 CYS A N 1
ATOM 627 C CA . CYS A 1 84 ? -9.891 16.111 6.816 1.00 95.25 84 CYS A CA 1
ATOM 628 C C . CYS A 1 84 ? -9.580 14.619 6.645 1.00 95.25 84 CYS A C 1
ATOM 630 O O . CYS A 1 84 ? -10.496 13.855 6.335 1.00 95.25 84 CYS A O 1
ATOM 632 N N . LEU A 1 85 ? -8.323 14.216 6.854 1.00 97.25 85 LEU A N 1
ATOM 633 C CA . LEU A 1 85 ? -7.880 12.819 6.705 1.00 97.25 85 LEU A CA 1
ATOM 634 C C . LEU A 1 85 ? -7.906 12.005 8.007 1.00 97.25 85 LEU A C 1
ATOM 636 O O . LEU A 1 85 ? -7.457 10.863 8.025 1.00 97.25 85 LEU A O 1
ATOM 640 N N . GLU A 1 86 ? -8.430 12.557 9.100 1.00 96.75 86 GLU A N 1
ATOM 641 C CA . GLU A 1 86 ? -8.440 11.876 10.401 1.00 96.75 86 GLU A CA 1
ATOM 642 C C . GLU A 1 86 ? -9.216 10.552 10.358 1.00 96.75 86 GLU A C 1
ATOM 644 O O . GLU A 1 86 ? -8.693 9.516 10.762 1.00 96.75 86 GLU A O 1
ATOM 649 N N . ALA A 1 87 ? -10.402 10.540 9.743 1.00 95.56 87 ALA A N 1
ATOM 650 C CA . ALA A 1 87 ? -11.176 9.312 9.562 1.00 95.56 87 ALA A CA 1
ATOM 651 C C . ALA A 1 87 ? -10.442 8.277 8.681 1.00 95.56 87 ALA A C 1
ATOM 653 O O . ALA A 1 87 ? -10.507 7.080 8.955 1.00 95.56 87 ALA A O 1
ATOM 654 N N . HIS A 1 88 ? -9.701 8.714 7.654 1.00 97.00 88 HIS A N 1
ATOM 655 C CA . HIS A 1 88 ? -8.861 7.827 6.834 1.00 97.00 88 HIS A CA 1
ATOM 656 C C . HIS A 1 88 ? -7.718 7.221 7.648 1.00 97.00 88 HIS A C 1
ATOM 658 O O . HIS A 1 88 ? -7.442 6.033 7.510 1.00 97.00 88 HIS A O 1
ATOM 664 N N . GLY A 1 89 ? -7.107 8.001 8.542 1.00 97.12 89 GLY A N 1
ATOM 665 C CA . GLY A 1 89 ? -6.130 7.503 9.509 1.00 97.12 89 GLY A CA 1
ATOM 666 C C . GLY A 1 89 ? -6.694 6.375 10.367 1.00 97.12 89 GLY A C 1
ATOM 667 O O . GLY A 1 89 ? -6.092 5.306 10.461 1.00 97.12 89 GLY A O 1
ATOM 668 N N . THR A 1 90 ? -7.887 6.579 10.930 1.00 96.00 90 THR A N 1
ATOM 669 C CA . THR A 1 90 ? -8.603 5.557 11.708 1.00 96.00 90 THR A CA 1
ATOM 670 C C . THR A 1 90 ? -8.936 4.322 10.865 1.00 96.00 90 THR A C 1
ATOM 672 O O . THR A 1 90 ? -8.731 3.200 11.318 1.00 96.00 90 THR A O 1
ATOM 675 N N . ALA A 1 91 ? -9.385 4.495 9.619 1.00 95.69 91 ALA A N 1
ATOM 676 C CA . ALA A 1 91 ? -9.682 3.387 8.709 1.00 95.69 91 ALA A CA 1
ATOM 677 C C . ALA A 1 91 ? -8.449 2.520 8.401 1.00 95.69 91 ALA A C 1
ATOM 679 O O . ALA A 1 91 ? -8.518 1.292 8.460 1.00 95.69 91 ALA A O 1
ATOM 680 N N . VAL A 1 92 ? -7.306 3.147 8.110 1.00 97.12 92 VAL A N 1
ATOM 681 C CA . VAL A 1 92 ? -6.056 2.428 7.821 1.00 97.12 92 VAL A CA 1
ATOM 682 C C . VAL A 1 92 ? -5.511 1.753 9.083 1.00 97.12 92 VAL A C 1
ATOM 684 O O . VAL A 1 92 ? -5.099 0.595 9.025 1.00 97.12 92 VAL A O 1
ATOM 687 N N . ALA A 1 93 ? -5.584 2.405 10.249 1.00 96.50 93 ALA A N 1
ATOM 688 C CA . ALA A 1 93 ? -5.240 1.767 11.522 1.00 96.50 93 ALA A CA 1
ATOM 689 C C . ALA A 1 93 ? -6.122 0.545 11.811 1.00 96.50 93 ALA A C 1
ATOM 691 O O . ALA A 1 93 ? -5.621 -0.485 12.264 1.00 96.50 93 ALA A O 1
ATOM 692 N N . ALA A 1 94 ? -7.416 0.614 11.488 1.00 95.12 94 ALA A N 1
ATOM 693 C CA . ALA A 1 94 ? -8.328 -0.513 11.622 1.00 95.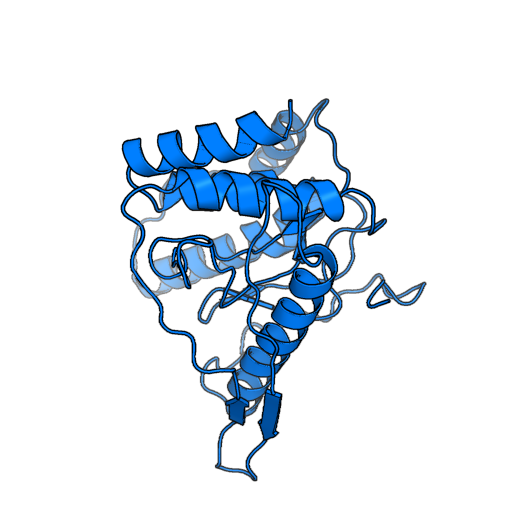12 94 ALA A CA 1
ATOM 694 C C . ALA A 1 94 ? -7.943 -1.680 10.721 1.00 95.12 94 ALA A C 1
ATOM 696 O O . ALA A 1 94 ? -7.896 -2.817 11.190 1.00 95.12 94 ALA A O 1
ATOM 697 N N . LEU A 1 95 ? -7.636 -1.404 9.452 1.00 96.19 95 LEU A N 1
ATOM 698 C CA . LEU A 1 95 ? -7.149 -2.410 8.513 1.00 96.19 95 LEU A CA 1
ATOM 699 C C . LEU A 1 95 ? -5.884 -3.090 9.051 1.00 96.19 95 LEU A C 1
ATOM 701 O O . LEU A 1 95 ? -5.840 -4.320 9.139 1.00 96.19 95 LEU A O 1
ATOM 705 N N . HIS A 1 96 ? -4.884 -2.305 9.458 1.00 96.75 96 HIS A N 1
ATOM 706 C CA . HIS A 1 96 ? -3.620 -2.823 9.975 1.00 96.75 96 HIS A CA 1
ATOM 707 C C . HIS A 1 96 ? -3.819 -3.642 11.252 1.00 96.75 96 HIS A C 1
ATOM 709 O O . HIS A 1 96 ? -3.369 -4.780 11.322 1.00 96.75 96 HIS A O 1
ATOM 715 N N . SER A 1 97 ? -4.546 -3.107 12.235 1.00 94.56 97 SER A N 1
ATOM 716 C CA . SER A 1 97 ? -4.777 -3.760 13.527 1.00 94.56 97 SER A CA 1
ATOM 717 C C . SER A 1 97 ? -5.553 -5.073 13.384 1.00 94.56 97 SER A C 1
ATOM 719 O O . SER A 1 97 ? -5.130 -6.106 13.899 1.00 94.56 97 SER A O 1
ATOM 721 N N . ARG A 1 98 ? -6.646 -5.080 12.607 1.00 93.62 98 ARG A N 1
ATOM 722 C CA . ARG A 1 98 ? -7.485 -6.278 12.401 1.00 93.62 98 ARG A CA 1
ATOM 723 C C . ARG A 1 98 ? -6.774 -7.384 11.622 1.00 93.62 98 ARG A C 1
ATOM 725 O O . ARG A 1 98 ? -7.144 -8.549 11.746 1.00 93.62 98 ARG A O 1
ATOM 732 N N . SER A 1 99 ? -5.795 -7.024 10.797 1.00 95.69 99 SER A N 1
ATOM 733 C CA . SER A 1 99 ? -5.043 -7.968 9.968 1.00 95.69 99 SER A CA 1
ATOM 734 C C . SER A 1 99 ? -3.679 -8.351 10.554 1.00 95.69 99 SER A C 1
ATOM 736 O O . SER A 1 99 ? -3.037 -9.268 10.043 1.00 95.69 99 SER A O 1
ATOM 738 N N . LEU A 1 100 ? -3.233 -7.695 11.628 1.00 95.44 100 LEU A N 1
ATOM 739 C CA . LEU A 1 100 ? -1.914 -7.901 12.218 1.00 95.44 100 LEU A CA 1
ATOM 740 C C . LEU A 1 100 ? -1.704 -9.365 12.630 1.00 95.44 100 LEU A C 1
ATOM 742 O O . LEU A 1 100 ? -2.477 -9.930 13.403 1.00 95.44 100 LEU A O 1
ATOM 746 N N . GLY A 1 101 ? -0.640 -9.982 12.114 1.00 91.25 101 GLY A N 1
ATOM 747 C CA . GLY A 1 101 ? -0.292 -11.373 12.414 1.00 91.25 101 GLY A CA 1
ATOM 748 C C . GLY A 1 101 ? -1.225 -12.421 11.795 1.00 91.25 101 GLY A C 1
ATOM 749 O O . GLY A 1 101 ? -1.114 -13.594 12.132 1.00 91.25 101 GLY A O 1
ATOM 750 N N . GLN A 1 102 ? -2.132 -12.035 10.887 1.00 95.12 102 GLN A N 1
ATOM 751 C CA . GLN A 1 102 ? -2.949 -12.988 10.117 1.00 95.12 102 GLN A CA 1
ATOM 752 C C . GLN A 1 102 ? -2.157 -13.684 8.997 1.00 95.12 102 GLN A C 1
ATOM 754 O O . GLN A 1 102 ? -2.629 -14.666 8.425 1.00 95.12 102 GLN A O 1
ATOM 759 N N . SER A 1 103 ? -0.966 -13.175 8.678 1.00 95.25 103 SER A N 1
ATOM 760 C CA . SER A 1 103 ? 0.030 -13.827 7.830 1.00 95.25 103 SER A CA 1
ATOM 761 C C . SER A 1 103 ? 1.291 -14.100 8.650 1.00 95.25 103 SER A C 1
ATOM 763 O O . SER A 1 103 ? 1.662 -13.296 9.502 1.00 95.25 103 SER A O 1
ATOM 765 N N . GLU A 1 104 ? 1.971 -15.209 8.373 1.00 93.56 104 GLU A N 1
ATOM 766 C CA . GLU A 1 104 ? 3.293 -15.518 8.944 1.00 93.56 104 GLU A CA 1
ATOM 767 C C . GLU A 1 104 ? 4.442 -14.936 8.099 1.00 93.56 104 GLU A C 1
ATOM 769 O O . GLU A 1 104 ? 5.588 -14.905 8.541 1.00 93.56 104 GLU A O 1
ATOM 774 N N . SER A 1 105 ? 4.133 -14.453 6.890 1.00 95.69 105 SER A N 1
ATOM 775 C CA . SER A 1 105 ? 5.108 -13.992 5.897 1.00 95.69 105 SER A CA 1
ATOM 776 C C . SER A 1 105 ? 4.694 -12.657 5.267 1.00 95.69 105 SER A C 1
ATOM 778 O O . SER A 1 105 ? 3.506 -12.340 5.147 1.00 95.69 105 SER A O 1
ATOM 780 N N . PHE A 1 106 ? 5.682 -11.892 4.812 1.00 97.31 106 PHE A N 1
ATOM 781 C CA . PHE A 1 106 ? 5.527 -10.724 3.941 1.00 97.31 106 PHE A CA 1
ATOM 782 C C . PHE A 1 106 ? 5.348 -11.157 2.489 1.00 97.31 106 PHE A C 1
ATOM 784 O O . PHE A 1 106 ? 5.843 -12.214 2.104 1.00 97.31 106 PHE A O 1
ATOM 791 N N . GLY A 1 107 ? 4.685 -10.335 1.681 1.00 97.25 107 GLY A N 1
ATOM 792 C CA . GLY A 1 107 ? 4.362 -10.646 0.288 1.00 97.25 107 GLY A CA 1
ATOM 793 C C . GLY A 1 107 ? 2.861 -10.736 0.061 1.00 97.25 107 GLY A C 1
ATOM 794 O O . GLY A 1 107 ? 2.068 -10.147 0.789 1.00 97.25 107 GLY A O 1
ATOM 795 N N . PHE A 1 108 ? 2.440 -11.422 -0.989 1.00 97.44 108 PHE A N 1
ATOM 796 C CA . PHE A 1 108 ? 1.030 -11.544 -1.334 1.00 97.44 108 PHE A CA 1
ATOM 797 C C . PHE A 1 108 ? 0.807 -12.741 -2.253 1.00 97.44 108 PHE A C 1
ATOM 799 O O . PHE A 1 108 ? 1.743 -13.336 -2.777 1.00 97.44 108 PHE A O 1
ATOM 806 N N . ALA A 1 109 ? -0.456 -13.102 -2.467 1.00 93.19 109 ALA A N 1
ATOM 807 C CA . ALA A 1 109 ? -0.810 -14.251 -3.299 1.00 93.19 109 ALA A CA 1
ATOM 808 C C . ALA A 1 109 ? -0.358 -14.112 -4.7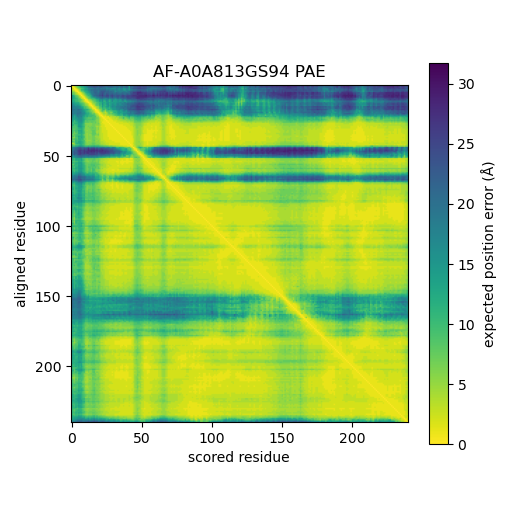63 1.00 93.19 109 ALA A C 1
ATOM 810 O O . ALA A 1 109 ? -0.159 -15.113 -5.446 1.00 93.19 109 ALA A O 1
ATOM 811 N N . GLN A 1 110 ? -0.212 -12.871 -5.226 1.00 93.06 110 GLN A 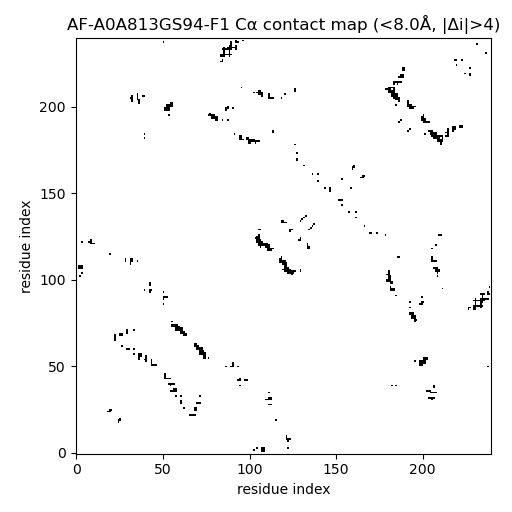N 1
ATOM 812 C CA . GLN A 1 110 ? 0.249 -12.513 -6.557 1.00 93.06 110 GLN A CA 1
ATOM 813 C C . GLN A 1 110 ? 0.912 -11.138 -6.536 1.00 93.06 110 GLN A C 1
ATOM 815 O O . GLN A 1 110 ? 0.731 -10.357 -5.595 1.00 93.06 110 GLN A O 1
ATOM 820 N N . ASP A 1 111 ? 1.643 -10.829 -7.600 1.00 95.19 111 ASP A N 1
ATOM 821 C CA . ASP A 1 111 ? 2.167 -9.486 -7.809 1.00 95.19 111 ASP A CA 1
ATOM 822 C C . ASP A 1 111 ? 1.018 -8.483 -7.939 1.00 95.19 111 ASP A C 1
ATOM 824 O O . ASP A 1 111 ? 0.003 -8.747 -8.589 1.00 95.19 111 ASP A O 1
ATOM 828 N N . THR A 1 112 ? 1.181 -7.340 -7.282 1.00 95.81 112 THR A N 1
ATOM 829 C CA . THR A 1 112 ? 0.239 -6.220 -7.347 1.00 95.81 112 THR A CA 1
ATOM 830 C C . THR A 1 112 ? 0.851 -5.062 -8.114 1.00 95.81 112 THR A C 1
ATOM 832 O O . THR A 1 112 ? 1.956 -5.175 -8.643 1.00 95.81 112 THR A O 1
ATOM 835 N N . PHE A 1 113 ? 0.124 -3.958 -8.259 1.00 93.81 113 PHE A N 1
ATOM 836 C CA . PHE A 1 113 ? 0.583 -2.830 -9.059 1.00 93.81 113 PHE A CA 1
ATOM 837 C C . PHE A 1 113 ? 0.284 -1.515 -8.351 1.00 93.81 113 PHE A C 1
ATOM 839 O O . PHE A 1 113 ? -0.839 -1.292 -7.920 1.00 93.81 113 PHE A O 1
ATOM 846 N N . CYS A 1 114 ? 1.286 -0.642 -8.279 1.00 90.06 114 CYS A N 1
ATOM 847 C CA . CYS A 1 114 ? 1.143 0.751 -7.865 1.00 90.06 114 CYS A CA 1
ATOM 848 C C . CYS A 1 114 ? 1.177 1.602 -9.139 1.00 90.06 114 CYS A C 1
ATOM 850 O O . CYS A 1 114 ? 2.230 1.792 -9.761 1.00 90.06 114 CYS A O 1
ATOM 852 N N . GLY A 1 115 ? 0.009 2.032 -9.616 1.00 86.25 115 GLY A N 1
ATOM 853 C CA . GLY A 1 115 ? -0.122 2.588 -10.962 1.00 86.25 115 GLY A CA 1
ATOM 854 C C . GLY A 1 115 ? 0.314 1.583 -12.039 1.00 86.25 115 GLY A C 1
ATOM 855 O O . GLY A 1 115 ? -0.308 0.536 -12.218 1.00 86.25 115 GLY A O 1
ATOM 856 N N . ARG A 1 116 ? 1.373 1.910 -12.795 1.00 85.12 116 ARG A N 1
ATOM 857 C CA . ARG A 1 116 ? 1.972 1.013 -13.810 1.00 85.12 116 ARG A CA 1
ATOM 858 C C . ARG A 1 116 ? 3.106 0.152 -13.257 1.00 85.12 116 ARG A C 1
ATOM 860 O O . ARG A 1 116 ? 3.570 -0.749 -13.947 1.00 85.12 116 ARG A O 1
ATOM 867 N N . TRP A 1 117 ? 3.578 0.456 -12.053 1.00 88.94 117 TRP A N 1
ATOM 868 C CA . TRP A 1 117 ? 4.721 -0.218 -11.469 1.00 88.94 117 TRP A CA 1
ATOM 869 C C . TRP A 1 117 ? 4.291 -1.551 -10.864 1.00 88.94 117 TRP A C 1
ATOM 871 O O . TRP A 1 117 ? 3.460 -1.579 -9.956 1.00 88.94 117 TRP A O 1
ATOM 881 N N . ARG A 1 118 ? 4.861 -2.652 -11.357 1.00 91.69 118 ARG A N 1
ATOM 882 C CA . ARG A 1 118 ? 4.639 -3.990 -10.804 1.00 91.69 118 ARG A CA 1
ATOM 883 C C . ARG A 1 118 ? 5.354 -4.127 -9.460 1.00 91.69 118 ARG A C 1
ATOM 885 O O . ARG A 1 118 ? 6.559 -3.912 -9.355 1.00 91.69 118 ARG A O 1
ATOM 892 N N . LEU A 1 119 ? 4.608 -4.513 -8.437 1.00 92.94 119 LEU A N 1
ATOM 893 C CA . LEU A 1 119 ? 5.102 -4.844 -7.109 1.00 92.94 119 LEU A CA 1
ATOM 894 C C . LEU A 1 119 ? 5.235 -6.358 -6.997 1.00 92.94 119 LEU A C 1
ATOM 896 O O . LEU A 1 119 ? 4.240 -7.081 -6.931 1.00 92.94 119 LEU A O 1
ATOM 900 N N . ARG A 1 120 ? 6.482 -6.829 -6.956 1.00 92.69 120 ARG A N 1
ATOM 901 C CA . ARG A 1 120 ? 6.784 -8.240 -6.709 1.00 92.69 120 ARG A CA 1
ATOM 902 C C . ARG A 1 120 ? 6.352 -8.609 -5.295 1.00 92.69 120 ARG A C 1
ATOM 904 O O . ARG A 1 120 ? 6.636 -7.865 -4.361 1.00 92.69 120 ARG A O 1
ATOM 911 N N . ASN A 1 121 ? 5.653 -9.721 -5.134 1.00 95.56 121 ASN A N 1
ATOM 912 C CA . ASN A 1 121 ? 5.045 -10.099 -3.858 1.00 95.56 121 ASN A CA 1
ATOM 913 C C . ASN A 1 121 ? 5.391 -11.527 -3.438 1.00 95.56 121 ASN A C 1
ATOM 915 O O . ASN A 1 121 ? 4.619 -12.187 -2.743 1.00 95.56 121 ASN A O 1
ATOM 919 N N . CYS A 1 122 ? 6.566 -12.005 -3.832 1.00 95.12 122 CYS A N 1
ATOM 920 C CA . CYS A 1 122 ? 7.045 -13.306 -3.404 1.00 95.12 122 CYS A CA 1
ATOM 921 C C . CYS A 1 122 ? 7.152 -13.360 -1.887 1.00 95.12 122 CYS A C 1
ATOM 923 O O . CYS A 1 122 ? 7.652 -12.428 -1.251 1.00 95.12 122 CYS A O 1
ATOM 925 N N . TRP A 1 123 ? 6.697 -14.472 -1.324 1.00 95.88 123 TRP A N 1
ATOM 926 C CA . TRP A 1 123 ? 6.669 -14.648 0.115 1.00 95.88 123 TRP A CA 1
ATOM 927 C C . TRP A 1 123 ? 8.074 -14.596 0.718 1.00 95.88 123 TRP A C 1
ATOM 929 O O . TRP A 1 123 ? 9.011 -15.198 0.192 1.00 95.88 123 TRP A O 1
ATOM 939 N N . GLY A 1 124 ? 8.210 -13.888 1.835 1.00 93.75 124 GLY A N 1
ATOM 940 C CA . GLY A 1 124 ? 9.448 -13.789 2.603 1.00 93.75 124 GLY A CA 1
ATOM 941 C C . GLY A 1 124 ? 9.171 -13.652 4.096 1.00 93.75 124 GLY A C 1
ATOM 942 O O . GLY A 1 124 ? 8.125 -13.153 4.492 1.00 93.75 124 GLY A O 1
ATOM 943 N N . ASN A 1 125 ? 10.113 -14.086 4.934 1.00 93.94 125 ASN A N 1
ATOM 944 C CA . ASN A 1 125 ? 9.938 -14.111 6.397 1.00 93.94 125 ASN A CA 1
ATOM 945 C C . ASN A 1 125 ? 10.727 -13.014 7.131 1.00 93.94 125 ASN A C 1
ATOM 947 O O . ASN A 1 125 ? 10.635 -12.896 8.347 1.00 93.94 125 ASN A O 1
ATOM 951 N N . ASP A 1 126 ? 11.506 -12.211 6.406 1.00 92.44 126 ASP A N 1
ATOM 952 C CA . ASP A 1 126 ? 12.272 -11.086 6.945 1.00 92.44 126 ASP A CA 1
ATOM 953 C C . ASP A 1 126 ? 11.862 -9.804 6.212 1.00 92.44 126 ASP A C 1
ATOM 955 O O . ASP A 1 126 ? 12.015 -9.701 4.992 1.00 92.44 126 ASP A O 1
ATOM 959 N N . TRP A 1 127 ? 11.318 -8.838 6.960 1.00 93.75 127 TRP A N 1
ATOM 960 C CA . TRP A 1 127 ? 10.778 -7.597 6.399 1.00 93.75 127 TRP A CA 1
ATOM 961 C C . TRP A 1 127 ? 11.844 -6.810 5.649 1.00 93.75 127 TRP A C 1
ATOM 963 O O . TRP A 1 127 ? 11.590 -6.297 4.563 1.00 93.75 127 TRP A O 1
ATOM 973 N N . VAL A 1 128 ? 13.042 -6.708 6.227 1.00 91.94 128 VAL A N 1
ATOM 974 C CA . VAL A 1 128 ? 14.089 -5.840 5.692 1.00 91.94 128 VAL A CA 1
ATOM 975 C C . VAL A 1 128 ? 14.600 -6.380 4.362 1.00 91.94 128 VAL A C 1
ATOM 977 O O . VAL A 1 128 ? 14.700 -5.617 3.405 1.00 91.94 128 VAL A O 1
ATOM 980 N N . SER A 1 129 ? 14.841 -7.690 4.271 1.00 90.31 129 SER A N 1
ATOM 981 C CA . SER A 1 129 ? 15.166 -8.367 3.015 1.00 90.31 129 SER A CA 1
ATOM 982 C C . SER A 1 129 ? 14.036 -8.227 1.996 1.00 90.31 129 SER A C 1
ATOM 984 O O . SER A 1 129 ? 14.298 -7.829 0.864 1.00 90.31 129 SER A O 1
ATOM 986 N N . PHE A 1 130 ? 12.777 -8.457 2.392 1.00 93.50 130 PHE A N 1
ATOM 987 C CA . PHE A 1 130 ? 11.625 -8.290 1.499 1.00 93.50 130 PHE A CA 1
ATOM 988 C C . PHE A 1 130 ? 11.533 -6.864 0.933 1.00 93.50 130 PHE A C 1
ATOM 990 O O . PHE A 1 130 ? 11.453 -6.672 -0.280 1.00 93.50 130 PHE A O 1
ATOM 997 N N . PHE A 1 131 ? 11.583 -5.849 1.796 1.00 93.12 131 PHE A N 1
ATOM 998 C CA . PHE A 1 131 ? 11.491 -4.445 1.404 1.00 93.12 131 PHE A CA 1
ATOM 999 C C . PHE A 1 131 ? 12.677 -4.025 0.529 1.00 93.12 131 PHE A C 1
ATOM 1001 O O . PHE A 1 131 ? 12.512 -3.338 -0.481 1.00 93.12 131 PHE A O 1
ATOM 1008 N N . GLN A 1 132 ? 13.881 -4.480 0.865 1.00 88.56 132 GLN A N 1
ATOM 1009 C CA . GLN A 1 132 ? 15.070 -4.214 0.071 1.00 88.56 132 GLN A CA 1
ATOM 1010 C C . GLN A 1 132 ? 14.956 -4.815 -1.335 1.00 88.56 132 GLN A C 1
ATOM 1012 O O . GLN A 1 132 ? 15.088 -4.094 -2.324 1.00 88.56 132 GLN A O 1
ATOM 1017 N N . GLU A 1 133 ? 14.727 -6.122 -1.428 1.00 88.88 133 GLU A N 1
ATOM 1018 C CA . GLU A 1 133 ? 14.796 -6.880 -2.680 1.00 88.88 133 GLU A CA 1
ATOM 1019 C C . GLU A 1 133 ? 13.583 -6.631 -3.577 1.00 88.88 133 GLU A C 1
ATOM 1021 O O . GLU A 1 133 ? 13.727 -6.537 -4.793 1.00 88.88 133 GLU A O 1
ATOM 1026 N N . GLN A 1 134 ? 12.390 -6.492 -2.990 1.00 91.81 134 GLN A N 1
ATOM 1027 C CA . GLN A 1 134 ? 11.128 -6.445 -3.734 1.00 91.81 134 GLN A CA 1
ATOM 1028 C C . GLN A 1 134 ? 10.478 -5.056 -3.777 1.00 91.81 134 GLN A C 1
ATOM 1030 O O . GLN A 1 134 ? 9.442 -4.893 -4.428 1.00 91.81 134 GLN A O 1
ATOM 1035 N N . ARG A 1 135 ? 11.042 -4.040 -3.104 1.00 91.69 135 ARG A N 1
ATOM 1036 C CA . ARG A 1 135 ? 10.585 -2.637 -3.210 1.00 91.69 135 ARG A CA 1
ATOM 1037 C C . ARG A 1 135 ? 11.706 -1.698 -3.641 1.00 91.69 135 ARG A C 1
ATOM 1039 O O . ARG A 1 135 ? 11.593 -1.072 -4.691 1.00 91.69 135 ARG A O 1
ATOM 1046 N N . LEU A 1 136 ? 12.789 -1.605 -2.866 1.00 88.44 136 LEU A N 1
ATOM 1047 C CA . LEU A 1 136 ? 13.837 -0.604 -3.098 1.00 88.44 136 LEU A CA 1
ATOM 1048 C C . LEU A 1 136 ? 14.713 -0.916 -4.315 1.00 88.44 136 LEU A C 1
ATOM 1050 O O . LEU A 1 136 ? 14.864 -0.066 -5.190 1.00 88.44 136 LEU A O 1
ATOM 1054 N N . GLN A 1 137 ? 15.303 -2.111 -4.384 1.00 86.50 137 GLN A N 1
ATOM 1055 C CA . GLN A 1 137 ? 16.255 -2.458 -5.441 1.00 86.50 137 GLN A CA 1
ATOM 1056 C C . GLN A 1 137 ? 15.672 -2.326 -6.859 1.00 86.50 137 GLN A C 1
ATOM 1058 O O . GLN A 1 137 ? 16.348 -1.715 -7.690 1.00 86.50 137 GLN A O 1
ATOM 1063 N N . PRO A 1 138 ? 14.445 -2.803 -7.159 1.00 87.25 138 PRO A N 1
ATOM 1064 C CA . PRO A 1 138 ? 13.859 -2.649 -8.489 1.00 87.25 138 PRO A CA 1
ATOM 1065 C C . PRO A 1 138 ? 13.682 -1.175 -8.885 1.00 87.25 138 PRO A C 1
ATOM 1067 O O . PRO A 1 138 ? 14.028 -0.784 -10.000 1.00 87.25 138 PRO A O 1
ATOM 1070 N N . LEU A 1 139 ? 13.226 -0.330 -7.952 1.00 86.00 139 LEU A N 1
ATOM 1071 C CA . LEU A 1 139 ? 13.071 1.111 -8.182 1.00 86.00 139 LEU A CA 1
ATOM 1072 C C . LEU A 1 139 ? 14.423 1.803 -8.400 1.00 86.00 139 LEU A C 1
ATOM 1074 O O . LEU A 1 139 ? 14.554 2.626 -9.304 1.00 86.00 139 LEU A O 1
ATOM 1078 N N . LEU A 1 140 ? 15.445 1.453 -7.611 1.00 85.38 140 LEU A N 1
ATOM 1079 C CA . LEU A 1 140 ? 16.799 1.991 -7.764 1.00 85.38 140 LEU A CA 1
ATOM 1080 C C . LEU A 1 140 ? 17.414 1.586 -9.108 1.00 85.38 140 LEU A C 1
ATOM 1082 O O . LEU A 1 140 ? 17.963 2.444 -9.798 1.00 85.38 140 LEU A O 1
ATOM 1086 N N . ARG A 1 141 ? 17.292 0.310 -9.505 1.00 84.94 141 ARG A N 1
ATOM 1087 C CA . ARG A 1 141 ? 17.751 -0.184 -10.814 1.00 84.94 141 ARG A CA 1
ATOM 1088 C C . ARG A 1 141 ? 17.089 0.587 -11.955 1.00 84.94 141 ARG A C 1
ATOM 1090 O O . ARG A 1 141 ? 17.791 1.112 -12.817 1.00 84.94 141 ARG A O 1
ATOM 1097 N N . ALA A 1 142 ? 15.764 0.734 -11.923 1.00 84.69 142 ALA A N 1
ATOM 1098 C CA . ALA A 1 142 ? 15.034 1.471 -12.951 1.00 84.69 142 ALA A CA 1
ATOM 1099 C C . ALA A 1 142 ? 15.389 2.965 -12.983 1.00 84.69 142 ALA A C 1
ATOM 1101 O O . ALA A 1 142 ? 15.542 3.529 -14.067 1.00 84.69 142 ALA A O 1
ATOM 1102 N N . ALA A 1 143 ? 15.567 3.603 -11.822 1.00 84.38 143 ALA A N 1
ATOM 1103 C CA . ALA A 1 143 ? 15.984 5.000 -11.739 1.00 84.38 143 ALA A CA 1
ATOM 1104 C C . ALA A 1 143 ? 17.393 5.217 -12.314 1.00 84.38 143 ALA A C 1
ATOM 1106 O O . ALA A 1 143 ? 17.599 6.172 -13.060 1.00 84.38 143 ALA A O 1
ATOM 1107 N N . MET A 1 144 ? 18.344 4.321 -12.018 1.00 84.00 144 MET A N 1
ATOM 1108 C CA . MET A 1 144 ? 19.696 4.367 -12.592 1.00 84.00 144 MET A CA 1
ATOM 1109 C C . MET A 1 144 ? 19.660 4.164 -14.110 1.00 84.00 144 MET A C 1
ATOM 1111 O O . MET A 1 144 ? 20.182 4.997 -14.842 1.00 84.00 144 MET A O 1
ATOM 1115 N N . ALA A 1 145 ? 18.947 3.146 -14.599 1.00 85.31 145 ALA A N 1
ATOM 1116 C CA . ALA A 1 145 ? 18.819 2.892 -16.03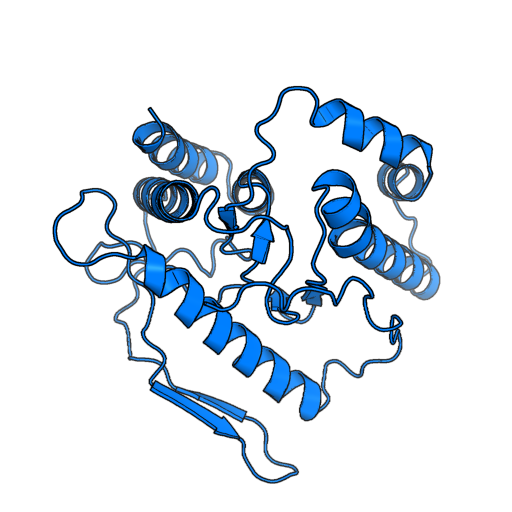4 1.00 85.31 145 ALA A CA 1
ATOM 1117 C C . ALA A 1 145 ? 18.106 4.033 -16.787 1.00 85.31 145 ALA A C 1
ATOM 1119 O O . ALA A 1 145 ? 18.424 4.336 -17.938 1.00 85.31 145 ALA A O 1
ATOM 1120 N N . ALA A 1 146 ? 17.114 4.683 -16.171 1.00 84.56 146 ALA A N 1
ATOM 1121 C CA . ALA A 1 146 ? 16.483 5.874 -16.735 1.00 84.56 146 ALA A CA 1
ATOM 1122 C C . ALA A 1 146 ? 17.466 7.049 -16.800 1.00 84.56 146 ALA A C 1
ATOM 1124 O O . ALA A 1 146 ? 17.571 7.681 -17.847 1.00 84.56 146 ALA A O 1
ATOM 1125 N N . ALA A 1 147 ? 18.212 7.292 -15.723 1.00 85.50 147 ALA A N 1
ATOM 1126 C CA . ALA A 1 147 ? 19.197 8.360 -15.650 1.00 85.50 147 ALA A CA 1
ATOM 1127 C C . ALA A 1 147 ? 20.349 8.178 -16.648 1.00 85.50 147 ALA A C 1
ATOM 1129 O O . ALA A 1 147 ? 20.750 9.155 -17.277 1.00 85.50 147 ALA A O 1
ATOM 1130 N N . ASP A 1 148 ? 20.814 6.944 -16.857 1.00 85.81 148 ASP A N 1
ATOM 1131 C CA . ASP A 1 148 ? 21.815 6.619 -17.876 1.00 85.81 148 ASP A CA 1
ATOM 1132 C C . ASP A 1 148 ? 21.283 6.928 -19.285 1.00 85.81 148 ASP A C 1
ATOM 1134 O O . ASP A 1 148 ? 21.971 7.552 -20.092 1.00 85.81 148 ASP A O 1
ATOM 1138 N N . ARG A 1 149 ? 20.019 6.576 -19.572 1.00 86.56 149 ARG A N 1
ATOM 1139 C CA . ARG A 1 149 ? 19.369 6.884 -20.861 1.00 86.56 149 ARG A CA 1
ATOM 1140 C C . ARG A 1 149 ? 19.162 8.380 -21.092 1.00 86.56 149 ARG A C 1
ATOM 1142 O O . ARG A 1 149 ? 19.226 8.825 -22.234 1.00 86.56 149 ARG A O 1
ATOM 1149 N N . THR A 1 150 ? 18.889 9.151 -20.040 1.00 88.31 150 THR A N 1
ATOM 1150 C CA . THR A 1 150 ? 18.624 10.598 -20.128 1.00 88.31 150 THR A CA 1
ATOM 1151 C C . THR A 1 150 ? 19.835 11.461 -19.774 1.00 88.31 150 THR A C 1
ATOM 1153 O O . THR A 1 150 ? 19.695 12.678 -19.650 1.00 88.31 150 THR A O 1
ATOM 1156 N N . ASN A 1 151 ? 21.013 10.855 -19.582 1.00 82.88 151 ASN A N 1
ATOM 1157 C CA . ASN A 1 151 ? 22.243 11.509 -19.128 1.00 82.88 151 ASN A CA 1
ATOM 1158 C C . ASN A 1 151 ? 22.023 12.437 -17.910 1.00 82.88 151 ASN A C 1
ATOM 1160 O O . ASN A 1 151 ? 22.534 13.556 -17.841 1.00 82.88 151 ASN A O 1
ATOM 1164 N N . THR A 1 152 ? 21.181 12.001 -16.971 1.00 83.94 152 THR A N 1
ATOM 1165 C CA . THR A 1 152 ? 20.790 12.772 -15.786 1.00 83.94 152 THR A CA 1
ATOM 1166 C C . THR A 1 152 ? 21.620 12.347 -14.579 1.00 83.94 152 THR A C 1
ATOM 1168 O O . THR A 1 152 ? 21.846 11.164 -14.344 1.00 83.94 152 THR A O 1
ATOM 1171 N N . ILE A 1 153 ? 22.063 13.307 -13.766 1.00 75.56 153 ILE A N 1
ATOM 1172 C CA . ILE A 1 153 ? 22.815 12.994 -12.547 1.00 75.56 153 ILE A CA 1
ATOM 1173 C C . ILE A 1 153 ? 21.849 12.478 -11.481 1.00 75.56 153 ILE A C 1
ATOM 1175 O O . ILE A 1 153 ? 21.017 13.218 -10.960 1.00 75.56 153 ILE A O 1
ATOM 1179 N N . VAL A 1 154 ? 22.008 11.214 -11.100 1.00 77.00 154 VAL A N 1
ATOM 1180 C CA . VAL A 1 154 ? 21.339 10.659 -9.919 1.00 77.00 154 VAL A CA 1
ATOM 1181 C C . VAL A 1 154 ? 21.946 11.272 -8.645 1.00 77.00 154 VAL A C 1
ATOM 1183 O O . VAL A 1 154 ? 23.154 11.505 -8.572 1.00 77.00 154 VAL A O 1
ATOM 1186 N N . GLY A 1 155 ? 21.145 11.537 -7.614 1.00 74.00 155 GLY A N 1
ATOM 1187 C CA . GLY A 1 155 ? 21.645 12.047 -6.334 1.00 74.00 155 GLY A CA 1
ATOM 1188 C C . GLY A 1 155 ? 22.572 11.057 -5.594 1.00 74.00 155 GLY A C 1
ATOM 1189 O O . GLY A 1 155 ? 22.476 9.841 -5.783 1.00 74.00 155 GLY A O 1
ATOM 1190 N N . PRO A 1 156 ? 23.468 11.545 -4.712 1.00 71.88 156 PRO A N 1
ATOM 1191 C CA . PRO A 1 156 ? 24.377 10.694 -3.938 1.00 71.88 156 PRO A CA 1
ATOM 1192 C C . PRO A 1 156 ? 23.646 9.716 -3.006 1.00 71.88 156 PRO A C 1
ATOM 1194 O O . PRO A 1 156 ? 24.125 8.601 -2.817 1.00 71.88 156 PRO A O 1
ATOM 1197 N N . ALA A 1 157 ? 22.469 10.083 -2.488 1.00 67.19 157 ALA A N 1
ATOM 1198 C CA . ALA A 1 157 ? 21.652 9.213 -1.641 1.00 67.19 157 ALA A CA 1
ATOM 1199 C C . ALA A 1 157 ? 21.189 7.945 -2.382 1.00 67.19 157 ALA A C 1
ATOM 1201 O O . ALA A 1 157 ? 21.376 6.841 -1.883 1.00 67.19 157 ALA A O 1
ATOM 1202 N N . THR A 1 158 ? 20.678 8.080 -3.608 1.00 71.94 158 THR A N 1
ATOM 1203 C CA . THR A 1 158 ? 20.250 6.947 -4.446 1.00 71.94 158 THR A CA 1
ATOM 1204 C C . THR A 1 158 ? 21.420 6.016 -4.773 1.00 71.94 158 THR A C 1
ATOM 1206 O O . THR A 1 158 ? 21.280 4.799 -4.691 1.00 71.94 158 THR A O 1
ATOM 1209 N N . ARG A 1 159 ? 22.603 6.577 -5.074 1.00 70.81 159 ARG A N 1
ATOM 1210 C CA . ARG A 1 159 ? 23.827 5.785 -5.295 1.00 70.81 159 ARG A CA 1
ATOM 1211 C C . ARG A 1 159 ? 24.293 5.056 -4.038 1.00 70.81 159 ARG A C 1
ATOM 1213 O O . ARG A 1 159 ? 24.821 3.957 -4.149 1.00 70.81 159 ARG A O 1
ATOM 1220 N N . SER A 1 160 ? 24.139 5.669 -2.866 1.00 69.75 160 SER A N 1
ATOM 1221 C CA . SER A 1 160 ? 24.509 5.058 -1.586 1.00 69.75 160 SER A CA 1
ATOM 1222 C C . SER A 1 160 ? 23.562 3.914 -1.217 1.00 69.75 160 SER A C 1
ATOM 1224 O O . SER A 1 160 ? 24.009 2.834 -0.849 1.00 69.75 160 SER A O 1
ATOM 1226 N N . MET A 1 161 ? 22.256 4.111 -1.418 1.00 70.00 161 MET A N 1
ATOM 1227 C CA . MET A 1 161 ? 21.228 3.093 -1.169 1.00 70.00 161 MET A CA 1
ATOM 1228 C C . MET A 1 161 ? 21.348 1.867 -2.083 1.00 70.00 161 MET A C 1
ATOM 1230 O O . MET A 1 161 ? 20.873 0.795 -1.726 1.00 70.00 161 MET A O 1
ATOM 1234 N N . ALA A 1 162 ? 21.994 2.003 -3.244 1.00 67.62 162 ALA A N 1
ATOM 1235 C CA . ALA A 1 162 ? 22.284 0.885 -4.141 1.00 67.62 162 ALA A CA 1
ATOM 1236 C C . ALA A 1 162 ? 23.478 0.015 -3.683 1.00 67.62 162 ALA A C 1
ATOM 1238 O O . ALA A 1 162 ? 23.756 -1.014 -4.301 1.00 67.62 162 ALA A O 1
ATOM 1239 N N . LYS A 1 163 ? 24.203 0.415 -2.628 1.00 70.69 163 LYS A N 1
ATOM 1240 C CA . LYS A 1 163 ? 25.371 -0.302 -2.090 1.00 70.69 163 LYS A CA 1
ATOM 1241 C C . LYS A 1 163 ? 25.023 -1.095 -0.828 1.00 70.69 163 LYS A C 1
ATOM 1243 O O . LYS A 1 163 ? 24.067 -0.783 -0.127 1.00 70.69 163 LYS A O 1
ATOM 1248 N N . LEU A 1 164 ? 25.884 -2.065 -0.503 1.00 64.06 164 LEU A N 1
ATOM 1249 C CA . LEU A 1 164 ? 25.780 -2.929 0.681 1.00 64.06 164 LEU A CA 1
ATOM 1250 C C . LEU A 1 164 ? 25.632 -2.148 2.003 1.00 64.06 164 LEU A C 1
ATOM 1252 O O . LEU A 1 164 ? 24.844 -2.533 2.858 1.00 64.06 164 LEU A O 1
ATOM 1256 N N . GLU A 1 165 ? 26.321 -1.013 2.141 1.00 66.38 165 GLU A N 1
ATOM 1257 C CA . GLU A 1 165 ? 26.255 -0.140 3.327 1.00 66.38 165 GLU A CA 1
ATOM 1258 C C . GLU A 1 165 ? 24.847 0.439 3.565 1.00 66.38 165 GLU A C 1
ATOM 1260 O O . GLU A 1 165 ? 24.414 0.584 4.709 1.00 66.38 165 GLU A O 1
ATOM 1265 N N . GLY A 1 166 ? 24.093 0.717 2.493 1.00 68.00 166 GLY A N 1
ATOM 1266 C CA . GLY A 1 166 ? 22.692 1.130 2.594 1.00 68.00 166 GLY A CA 1
ATOM 1267 C C . GLY A 1 166 ? 21.795 0.029 3.171 1.00 68.00 166 GLY A C 1
ATOM 1268 O O . GLY A 1 166 ? 20.823 0.323 3.866 1.00 68.00 166 GLY A O 1
ATOM 1269 N N . TYR A 1 167 ? 22.147 -1.239 2.946 1.00 71.75 167 TYR A N 1
ATOM 1270 C CA . TYR A 1 167 ? 21.384 -2.395 3.420 1.00 71.75 167 TYR A CA 1
ATOM 1271 C C . TYR A 1 167 ? 21.585 -2.651 4.916 1.00 71.75 167 TYR A C 1
ATOM 1273 O O . TYR A 1 167 ? 20.622 -2.904 5.643 1.00 71.75 167 TYR A O 1
ATOM 1281 N N . GLU A 1 168 ? 22.817 -2.519 5.410 1.00 76.81 168 GLU A N 1
ATOM 1282 C CA . GLU A 1 168 ? 23.095 -2.621 6.847 1.00 76.81 168 GLU A CA 1
ATOM 1283 C C . GLU A 1 168 ? 22.456 -1.469 7.632 1.00 76.81 168 GLU A C 1
ATOM 1285 O O . GLU A 1 168 ? 21.868 -1.687 8.697 1.00 76.81 168 GLU A O 1
ATOM 1290 N N . ALA A 1 169 ? 22.499 -0.254 7.075 1.00 80.12 169 ALA A N 1
ATOM 1291 C CA . ALA A 1 169 ? 21.829 0.903 7.655 1.00 80.12 169 ALA A CA 1
ATOM 1292 C C . ALA A 1 169 ? 20.311 0.683 7.765 1.00 80.12 169 AL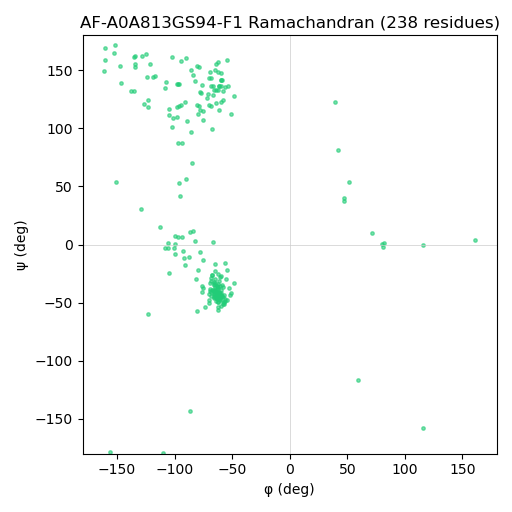A A C 1
ATOM 1294 O O . ALA A 1 169 ? 19.726 0.982 8.806 1.00 80.12 169 ALA A O 1
ATOM 1295 N N . LEU A 1 170 ? 19.680 0.091 6.744 1.00 83.62 170 LEU A N 1
ATOM 1296 C CA . LEU A 1 170 ? 18.250 -0.215 6.761 1.00 83.62 170 LEU A CA 1
ATOM 1297 C C . LEU A 1 170 ? 17.885 -1.189 7.891 1.00 83.62 170 LEU A C 1
ATOM 1299 O O . LEU A 1 170 ? 16.963 -0.911 8.654 1.00 83.62 170 LEU A O 1
ATOM 1303 N N . ARG A 1 171 ? 18.639 -2.285 8.069 1.00 86.88 171 ARG A N 1
ATOM 1304 C CA . ARG A 1 171 ? 18.416 -3.217 9.195 1.00 86.88 171 ARG A CA 1
ATOM 1305 C C . ARG A 1 171 ? 18.540 -2.527 10.551 1.00 86.88 171 ARG A C 1
ATOM 1307 O O . ARG A 1 171 ? 17.811 -2.869 11.479 1.00 86.88 171 ARG A O 1
ATOM 1314 N N . ALA A 1 172 ? 19.441 -1.553 10.677 1.00 88.62 172 ALA A N 1
ATOM 1315 C CA . ALA A 1 172 ? 19.625 -0.828 11.926 1.00 88.62 172 ALA A CA 1
ATOM 1316 C C . ALA A 1 172 ? 18.401 0.015 12.327 1.00 88.62 172 ALA A C 1
ATOM 1318 O O . ALA A 1 172 ? 18.142 0.125 13.524 1.00 88.62 172 ALA A O 1
ATOM 1319 N N . LEU A 1 173 ? 17.652 0.555 11.357 1.00 88.00 173 LEU A N 1
ATOM 1320 C CA . LEU A 1 173 ? 16.451 1.371 11.599 1.00 88.00 173 LEU A CA 1
ATOM 1321 C C . LEU A 1 173 ? 15.293 0.573 12.204 1.00 88.00 173 LEU A C 1
ATOM 1323 O O . LEU A 1 173 ? 14.463 1.128 12.912 1.00 88.00 173 LEU A O 1
ATOM 1327 N N . PHE A 1 174 ? 15.262 -0.732 11.949 1.00 89.06 174 PHE A N 1
ATOM 1328 C CA . PHE A 1 174 ? 14.179 -1.626 12.347 1.00 89.06 174 PHE A CA 1
ATOM 1329 C C . PHE A 1 174 ? 14.466 -2.392 13.653 1.00 89.06 174 PHE A C 1
ATOM 1331 O O . PHE A 1 174 ? 13.697 -3.268 14.051 1.00 89.06 174 PHE A O 1
ATOM 1338 N N . ARG A 1 175 ? 15.567 -2.088 14.357 1.00 87.12 175 ARG A N 1
ATOM 1339 C CA . ARG A 1 175 ? 15.892 -2.760 15.627 1.00 87.12 175 ARG A CA 1
ATOM 1340 C C . ARG A 1 175 ? 14.837 -2.456 16.692 1.00 87.12 175 ARG A C 1
ATOM 1342 O O . ARG A 1 175 ? 14.644 -1.305 17.064 1.00 87.12 175 ARG A O 1
ATOM 1349 N N . GLY A 1 176 ? 14.218 -3.508 17.228 1.00 86.56 176 GLY A N 1
ATOM 1350 C CA . GLY A 1 176 ? 13.215 -3.408 18.294 1.00 86.56 176 GLY A CA 1
ATOM 1351 C C . GLY A 1 176 ? 11.801 -3.061 17.820 1.00 86.56 176 GLY A C 1
ATOM 1352 O O . GLY A 1 176 ? 10.912 -2.953 18.659 1.00 86.56 176 GLY A O 1
ATOM 1353 N N . ALA A 1 177 ? 11.579 -2.911 16.511 1.00 88.12 177 ALA A N 1
ATOM 1354 C CA . ALA A 1 177 ? 10.242 -2.741 15.954 1.00 88.12 177 ALA A CA 1
ATOM 1355 C C . ALA A 1 177 ? 9.494 -4.085 15.857 1.00 88.12 177 ALA A C 1
ATOM 1357 O O . ALA A 1 177 ? 10.102 -5.154 15.741 1.00 88.12 177 ALA A O 1
ATOM 1358 N N . ASP A 1 178 ? 8.163 -4.023 15.910 1.00 87.69 178 ASP A N 1
ATOM 1359 C CA . ASP A 1 178 ? 7.291 -5.181 15.715 1.00 87.69 178 ASP A CA 1
ATOM 1360 C C . ASP A 1 178 ? 7.238 -5.546 14.227 1.00 87.69 178 ASP A C 1
ATOM 1362 O O . ASP A 1 178 ? 6.624 -4.854 13.421 1.00 87.69 178 ASP A O 1
ATOM 1366 N N . MET A 1 179 ? 7.888 -6.651 13.864 1.00 91.44 179 MET A N 1
ATOM 1367 C CA . MET A 1 179 ? 7.955 -7.130 12.481 1.00 91.44 179 MET A CA 1
ATOM 1368 C C . MET A 1 179 ? 6.745 -7.972 12.074 1.00 91.44 179 MET A C 1
ATOM 1370 O O . MET A 1 179 ? 6.800 -8.644 11.049 1.00 91.44 179 MET A O 1
ATOM 1374 N N . ARG A 1 180 ? 5.655 -8.019 12.843 1.00 94.19 180 ARG A N 1
ATOM 1375 C CA . ARG A 1 180 ? 4.487 -8.794 12.410 1.00 94.19 180 ARG A CA 1
ATOM 1376 C C . ARG A 1 180 ? 3.863 -8.155 11.164 1.00 94.19 180 ARG A C 1
ATOM 1378 O O . ARG A 1 180 ? 3.572 -6.958 11.178 1.00 94.19 180 ARG A O 1
ATOM 1385 N N . PRO A 1 181 ? 3.627 -8.924 10.088 1.00 97.19 181 PRO A N 1
ATOM 1386 C CA . PRO A 1 181 ? 2.989 -8.387 8.902 1.00 97.19 181 PRO A CA 1
ATOM 1387 C C . PRO A 1 181 ? 1.529 -8.038 9.195 1.00 97.19 181 PRO A C 1
ATOM 1389 O O . PRO A 1 181 ? 0.811 -8.756 9.897 1.00 97.19 181 PRO A O 1
ATOM 1392 N N . CYS A 1 182 ? 1.081 -6.947 8.592 1.00 97.44 182 CYS A N 1
ATOM 1393 C CA . CYS A 1 182 ? -0.322 -6.577 8.475 1.00 97.44 182 CYS A CA 1
ATOM 1394 C C . CYS A 1 182 ? -0.660 -6.366 6.996 1.00 97.44 182 CYS A C 1
ATOM 1396 O O . CYS A 1 182 ? 0.236 -6.275 6.150 1.00 97.44 182 CYS A O 1
ATOM 1398 N N . LEU A 1 183 ? -1.948 -6.352 6.668 1.00 98.31 183 LEU A N 1
ATOM 1399 C CA . LEU A 1 183 ? -2.402 -6.119 5.307 1.00 98.31 183 LEU A CA 1
ATOM 1400 C C . LEU A 1 183 ? -2.317 -4.624 5.004 1.00 98.31 183 LEU A C 1
ATOM 1402 O O . LEU A 1 183 ? -3.035 -3.836 5.611 1.00 98.31 183 LEU A O 1
ATOM 1406 N N . LEU A 1 184 ? -1.468 -4.262 4.050 1.00 98.44 184 LEU A N 1
ATOM 1407 C CA . LEU A 1 184 ? -1.303 -2.897 3.564 1.00 98.44 184 LEU A CA 1
ATOM 1408 C C . LEU A 1 184 ? -2.316 -2.581 2.462 1.00 98.44 184 LEU A C 1
ATOM 1410 O O . LEU A 1 184 ? -2.671 -3.456 1.664 1.00 98.44 184 LEU A O 1
ATOM 1414 N N . HIS A 1 185 ? -2.705 -1.313 2.364 1.00 98.19 185 HIS A N 1
ATOM 1415 C CA . HIS A 1 185 ? -3.343 -0.767 1.171 1.00 98.19 185 HIS A CA 1
ATOM 1416 C C . HIS A 1 185 ? -2.341 -0.658 0.016 1.00 98.19 185 HIS A C 1
ATOM 1418 O O . HIS A 1 185 ? -2.647 -1.070 -1.102 1.00 98.19 185 HIS A O 1
ATOM 1424 N N . GLY A 1 186 ? -1.153 -0.103 0.279 1.00 96.44 186 GLY A N 1
ATOM 1425 C CA . GLY A 1 186 ? -0.031 0.002 -0.660 1.00 96.44 186 GLY A CA 1
ATOM 1426 C C . GLY A 1 186 ? -0.100 1.134 -1.694 1.00 96.44 186 GLY A C 1
ATOM 1427 O O . GLY A 1 186 ? 0.815 1.248 -2.510 1.00 96.44 186 GLY A O 1
ATOM 1428 N N . ASP A 1 187 ? -1.153 1.959 -1.683 1.00 96.62 187 ASP A N 1
ATOM 1429 C CA . ASP A 1 187 ? -1.332 3.075 -2.637 1.00 96.62 187 ASP A CA 1
ATOM 1430 C C . ASP A 1 187 ? -2.146 4.236 -2.031 1.00 96.62 187 ASP A C 1
ATOM 1432 O O . ASP A 1 187 ? -3.192 4.639 -2.533 1.00 96.62 187 ASP A O 1
ATOM 1436 N N . LEU A 1 188 ? -1.713 4.740 -0.877 1.00 95.88 188 LEU A N 1
ATOM 1437 C CA . LEU A 1 188 ? -2.358 5.839 -0.163 1.00 95.88 188 LEU A CA 1
ATOM 1438 C C . LEU A 1 188 ? -1.805 7.195 -0.609 1.00 95.88 188 LEU A C 1
ATOM 1440 O O . LEU A 1 188 ? -0.705 7.602 -0.235 1.00 95.88 188 LEU A O 1
ATOM 1444 N N . TRP A 1 189 ? -2.614 7.917 -1.377 1.00 93.62 189 TRP A N 1
ATOM 1445 C CA . TRP A 1 189 ? -2.353 9.282 -1.827 1.00 93.62 189 TRP A CA 1
ATOM 1446 C C . TRP A 1 189 ? -3.677 10.016 -2.054 1.00 93.62 189 TRP A C 1
ATOM 1448 O O . TRP A 1 189 ? -4.746 9.405 -2.056 1.00 93.62 189 TRP A O 1
ATOM 1458 N N . ARG A 1 190 ? -3.615 11.325 -2.303 1.00 92.75 190 ARG A N 1
ATOM 1459 C CA . ARG A 1 190 ? -4.778 12.210 -2.449 1.00 92.75 190 ARG A CA 1
ATOM 1460 C C . ARG A 1 190 ? -5.881 11.701 -3.376 1.00 92.75 190 ARG A C 1
ATOM 1462 O O . ARG A 1 190 ? -7.046 11.993 -3.122 1.00 92.75 190 ARG A O 1
ATOM 1469 N N . GLY A 1 191 ? -5.536 10.970 -4.437 1.00 92.31 191 GLY A N 1
ATOM 1470 C CA . GLY A 1 191 ? -6.511 10.384 -5.363 1.00 92.31 191 GLY A CA 1
ATOM 1471 C C . GLY A 1 191 ? -7.359 9.264 -4.752 1.00 92.31 191 GLY A C 1
ATOM 1472 O O . GLY A 1 191 ? -8.519 9.122 -5.124 1.00 92.31 191 GLY A O 1
ATOM 1473 N N . ASN A 1 1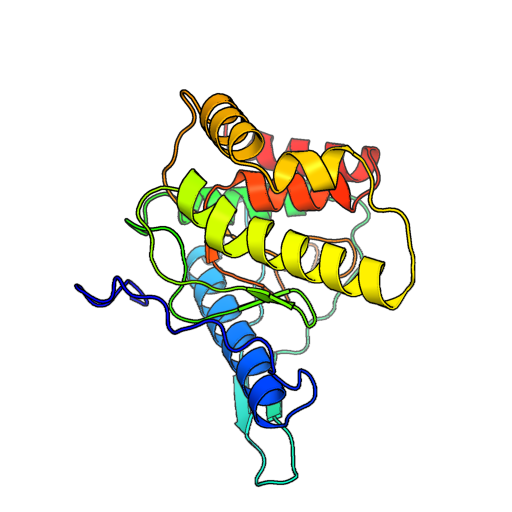92 ? -6.816 8.547 -3.767 1.00 95.88 192 ASN A N 1
ATOM 1474 C CA . ASN A 1 192 ? -7.462 7.405 -3.116 1.00 95.88 192 ASN A CA 1
ATOM 1475 C C . ASN A 1 192 ? -8.097 7.772 -1.763 1.00 95.88 192 ASN A C 1
ATOM 1477 O O . ASN A 1 192 ? -8.783 6.957 -1.148 1.00 95.88 192 ASN A O 1
ATOM 1481 N N . PHE A 1 193 ? -7.942 9.019 -1.303 1.00 96.44 193 PHE A N 1
ATOM 1482 C CA . PHE A 1 193 ? -8.673 9.534 -0.148 1.00 96.44 193 PHE A CA 1
ATOM 1483 C C . PHE A 1 193 ? -10.035 10.078 -0.562 1.00 96.44 193 PHE A C 1
ATOM 1485 O O . PHE A 1 193 ? -10.182 11.230 -0.971 1.00 96.44 193 PHE A O 1
ATOM 1492 N N . VAL A 1 194 ? -11.058 9.247 -0.401 1.00 97.19 194 VAL A N 1
ATOM 1493 C CA . VAL A 1 194 ? -12.449 9.603 -0.699 1.00 97.19 194 VAL A CA 1
ATOM 1494 C C . VAL A 1 194 ? -13.388 9.158 0.419 1.00 97.19 194 VAL A C 1
ATOM 1496 O O . VAL A 1 194 ? -13.036 8.342 1.275 1.00 97.19 194 VAL A O 1
ATOM 1499 N N . LEU A 1 195 ? -14.583 9.737 0.421 1.00 96.81 195 LEU A N 1
ATOM 1500 C CA . LEU A 1 195 ? -15.667 9.411 1.333 1.00 96.81 195 LEU A CA 1
ATOM 1501 C C . LEU A 1 195 ? -16.881 8.914 0.557 1.00 96.81 195 LEU A C 1
ATOM 1503 O O . LEU A 1 195 ? -17.224 9.485 -0.477 1.00 96.81 195 LEU A O 1
ATOM 1507 N N . GLU A 1 196 ? -17.592 7.953 1.125 1.00 95.19 196 GLU A N 1
ATOM 1508 C CA . GLU A 1 196 ? -18.949 7.588 0.735 1.00 95.19 196 GLU A CA 1
ATOM 1509 C C . GLU A 1 196 ? -19.850 7.705 1.962 1.00 95.19 196 GLU A C 1
ATOM 1511 O O . GLU A 1 196 ? -19.538 7.155 3.015 1.00 95.19 196 GLU A O 1
ATOM 1516 N N . ASP A 1 197 ? -20.919 8.499 1.860 1.00 92.62 197 ASP A N 1
ATOM 1517 C CA . ASP A 1 197 ? -21.828 8.788 2.980 1.00 92.62 197 ASP A CA 1
ATOM 1518 C C . ASP A 1 197 ? -21.105 9.175 4.286 1.00 92.62 197 ASP A C 1
ATOM 1520 O O . ASP A 1 197 ? -21.504 8.825 5.393 1.00 92.62 197 ASP A O 1
ATOM 1524 N N . GLY A 1 198 ? -20.005 9.927 4.145 1.00 92.38 198 GLY A N 1
ATOM 1525 C CA . GLY A 1 198 ? -19.178 10.400 5.260 1.00 92.38 198 GLY A CA 1
ATOM 1526 C C . GLY A 1 198 ? -18.181 9.375 5.810 1.00 92.38 198 GLY A C 1
ATOM 1527 O O . GLY A 1 198 ? -17.399 9.725 6.690 1.00 92.38 198 GLY A O 1
ATOM 1528 N N . LYS A 1 199 ? -18.158 8.149 5.281 1.00 93.75 199 LYS A N 1
ATOM 1529 C CA . LYS A 1 199 ? -17.244 7.074 5.683 1.00 93.75 199 LYS A CA 1
ATOM 1530 C C . LYS A 1 199 ? -16.031 7.008 4.743 1.00 93.75 199 LYS A C 1
ATOM 1532 O O . LYS A 1 199 ? -16.221 7.107 3.530 1.00 93.75 199 LYS A O 1
ATOM 1537 N N . PRO A 1 200 ? -14.800 6.818 5.252 1.00 95.81 200 PRO A N 1
ATOM 1538 C CA . PRO A 1 200 ? -13.621 6.568 4.420 1.00 95.81 200 PRO A CA 1
ATOM 1539 C C . PRO A 1 200 ? -13.819 5.356 3.518 1.00 95.81 200 PRO A C 1
ATOM 1541 O O . PRO A 1 200 ? -14.285 4.315 3.985 1.00 95.81 200 PRO A O 1
ATOM 1544 N N . VAL A 1 201 ? -13.430 5.480 2.252 1.00 96.81 201 VAL A N 1
ATOM 1545 C CA . VAL A 1 201 ? -13.363 4.352 1.317 1.00 96.81 201 VAL A CA 1
ATOM 1546 C C . VAL A 1 201 ? -11.899 4.021 1.055 1.00 96.81 201 VAL A C 1
ATOM 1548 O O . VAL A 1 201 ? -11.100 4.924 0.822 1.00 96.81 201 VAL A O 1
ATOM 1551 N N . LEU A 1 202 ? -11.558 2.735 1.090 1.00 96.12 202 LEU A N 1
ATOM 1552 C CA . LEU A 1 202 ? -10.275 2.211 0.631 1.00 96.12 202 LEU A CA 1
ATOM 1553 C C . LEU A 1 202 ? -10.487 1.587 -0.754 1.00 96.12 202 LEU A C 1
ATOM 1555 O O . LEU A 1 202 ? -11.154 0.555 -0.875 1.00 96.12 202 LEU A O 1
ATOM 1559 N N . LEU A 1 203 ? -9.968 2.248 -1.787 1.00 94.56 203 LEU A N 1
ATOM 1560 C CA . LEU A 1 203 ? -10.113 1.880 -3.197 1.00 94.56 203 LEU A CA 1
ATOM 1561 C C . LEU A 1 203 ? -8.751 1.823 -3.890 1.00 94.56 203 LEU A C 1
ATOM 1563 O O . LEU A 1 203 ? -7.779 2.363 -3.380 1.00 94.56 203 LEU A O 1
ATOM 1567 N N . ASP A 1 204 ? -8.695 1.155 -5.037 1.00 95.75 204 ASP A N 1
ATOM 1568 C CA . ASP A 1 204 ? -7.488 0.987 -5.854 1.00 95.75 204 ASP A CA 1
ATOM 1569 C C . ASP A 1 204 ? -6.264 0.456 -5.068 1.00 95.75 204 ASP A C 1
ATOM 1571 O O . ASP A 1 204 ? -5.193 1.067 -5.070 1.00 95.75 204 ASP A O 1
ATOM 1575 N N . PRO A 1 205 ? -6.380 -0.682 -4.349 1.00 97.19 205 PRO A N 1
ATOM 1576 C CA . PRO A 1 205 ? -5.293 -1.164 -3.509 1.00 97.19 205 PRO A CA 1
ATOM 1577 C C . PRO A 1 205 ? -4.160 -1.811 -4.314 1.00 97.19 205 PRO A C 1
ATOM 1579 O O . PRO A 1 205 ? -4.377 -2.705 -5.135 1.00 97.19 205 PRO A O 1
ATOM 1582 N N . ALA A 1 206 ? -2.925 -1.496 -3.931 1.00 97.50 206 ALA A N 1
ATOM 1583 C CA . ALA A 1 206 ? -1.721 -2.242 -4.288 1.00 97.50 206 ALA A CA 1
ATOM 1584 C C . ALA A 1 206 ? -1.351 -3.226 -3.157 1.00 97.50 206 ALA A C 1
ATOM 1586 O O . ALA A 1 206 ? -0.236 -3.231 -2.629 1.00 97.50 206 ALA A O 1
ATOM 1587 N N . ALA A 1 207 ? -2.325 -4.051 -2.759 1.00 97.88 207 ALA A N 1
ATOM 1588 C CA . ALA A 1 207 ? -2.298 -4.795 -1.501 1.00 97.88 207 ALA A CA 1
ATOM 1589 C C . ALA A 1 207 ? -1.086 -5.732 -1.350 1.00 97.88 207 ALA A C 1
ATOM 1591 O O . ALA A 1 207 ? -0.667 -6.405 -2.292 1.00 97.88 207 ALA A O 1
ATOM 1592 N N . SER A 1 208 ? -0.546 -5.810 -0.134 1.00 98.12 208 SER A N 1
ATOM 1593 C CA . SER A 1 208 ? 0.443 -6.820 0.260 1.00 98.12 208 SER A CA 1
ATOM 1594 C C . SER A 1 208 ? 0.503 -6.962 1.782 1.00 98.12 208 SER A C 1
ATOM 1596 O O . SER A 1 208 ? 0.087 -6.069 2.514 1.00 98.12 208 SER A O 1
ATOM 1598 N N . TRP A 1 209 ? 1.011 -8.090 2.268 1.00 98.50 209 TRP A N 1
ATOM 1599 C CA . TRP A 1 209 ? 1.403 -8.271 3.661 1.00 98.50 209 TRP A CA 1
ATOM 1600 C C . TRP A 1 209 ? 2.765 -7.619 3.883 1.00 98.50 209 TRP A C 1
ATOM 1602 O O . TRP A 1 209 ? 3.756 -8.005 3.258 1.00 98.50 209 TRP A O 1
ATOM 1612 N N . GLY A 1 210 ? 2.814 -6.628 4.767 1.00 97.38 210 GLY A N 1
ATOM 1613 C CA . GLY A 1 210 ? 3.990 -5.792 4.980 1.00 97.38 210 GLY A CA 1
ATOM 1614 C C . GLY A 1 210 ? 4.022 -5.146 6.360 1.00 97.38 210 GLY A C 1
ATOM 1615 O O . GLY A 1 210 ? 3.136 -5.362 7.190 1.00 97.38 210 GLY A O 1
ATOM 1616 N N . HIS A 1 211 ? 5.056 -4.345 6.608 1.00 96.75 211 HIS A N 1
ATOM 1617 C CA . HIS A 1 211 ? 5.138 -3.521 7.810 1.00 96.75 211 HIS A CA 1
ATOM 1618 C C . HIS A 1 211 ? 4.245 -2.284 7.667 1.00 96.75 211 HIS A C 1
ATOM 1620 O O . HIS A 1 211 ? 4.336 -1.566 6.668 1.00 96.75 211 HIS A O 1
ATOM 1626 N N . SER A 1 212 ? 3.421 -2.003 8.681 1.00 96.19 212 SER A N 1
ATOM 1627 C CA . SER A 1 212 ? 2.388 -0.952 8.650 1.00 96.19 212 SER A CA 1
ATOM 1628 C C . SER A 1 212 ? 2.918 0.442 8.311 1.00 96.19 212 SER A C 1
ATOM 1630 O O . SER A 1 212 ? 2.210 1.268 7.739 1.00 96.19 212 SER A O 1
ATOM 1632 N N . GLU A 1 213 ? 4.175 0.723 8.662 1.00 95.44 213 GLU A N 1
ATOM 1633 C CA . GLU A 1 213 ? 4.803 2.016 8.371 1.00 95.44 213 GLU A CA 1
ATOM 1634 C C . GLU A 1 213 ? 4.978 2.296 6.876 1.00 95.44 213 GLU A C 1
ATOM 1636 O O . GLU A 1 213 ? 5.172 3.451 6.517 1.00 95.44 213 GLU A O 1
ATOM 1641 N N . MET A 1 214 ? 4.893 1.292 5.996 1.00 95.69 214 MET A N 1
ATOM 1642 C CA . MET A 1 214 ? 4.995 1.522 4.553 1.00 95.69 214 MET A CA 1
ATOM 1643 C C . MET A 1 214 ? 3.850 2.409 4.041 1.00 95.69 214 MET A C 1
ATOM 1645 O O . MET A 1 214 ? 4.105 3.387 3.340 1.00 95.69 214 MET A O 1
ATOM 1649 N N . ASP A 1 215 ? 2.617 2.122 4.457 1.00 97.62 215 ASP A N 1
ATOM 1650 C CA . ASP A 1 215 ? 1.438 2.931 4.131 1.00 97.62 215 ASP A CA 1
ATOM 1651 C C . ASP A 1 215 ? 1.547 4.331 4.756 1.00 97.62 215 ASP A C 1
ATOM 1653 O O . ASP A 1 215 ? 1.367 5.341 4.079 1.00 97.62 215 ASP A O 1
ATOM 1657 N N . VAL A 1 216 ? 1.942 4.414 6.032 1.00 96.94 216 VAL A N 1
ATOM 1658 C CA . VAL A 1 216 ? 2.129 5.695 6.742 1.00 96.94 216 VAL A CA 1
ATOM 1659 C C . VAL A 1 216 ? 3.195 6.570 6.068 1.00 96.94 216 VAL A C 1
ATOM 1661 O O . VAL A 1 216 ? 3.013 7.780 5.910 1.00 96.94 216 VAL A O 1
ATOM 1664 N N . ALA A 1 217 ? 4.308 5.970 5.645 1.00 95.56 217 ALA A N 1
ATOM 1665 C CA . ALA A 1 217 ? 5.386 6.664 4.954 1.00 95.56 217 ALA A CA 1
ATOM 1666 C C . ALA A 1 217 ? 4.945 7.189 3.581 1.00 95.56 217 ALA A C 1
ATOM 1668 O O . ALA A 1 217 ? 5.389 8.264 3.177 1.00 95.56 217 ALA A O 1
ATOM 1669 N N . GLN A 1 218 ? 4.056 6.473 2.886 1.00 95.56 218 GLN A N 1
ATOM 1670 C CA . GLN A 1 218 ? 3.496 6.915 1.611 1.00 95.56 218 GLN A CA 1
ATOM 1671 C C . GLN A 1 218 ? 2.635 8.172 1.788 1.00 95.56 218 GLN A C 1
ATOM 1673 O O . GLN A 1 218 ? 2.852 9.156 1.080 1.00 95.56 218 GLN A O 1
ATOM 1678 N N . VAL A 1 219 ? 1.764 8.199 2.805 1.00 97.44 219 VAL A N 1
ATOM 1679 C CA . VAL A 1 219 ? 0.979 9.400 3.146 1.00 97.44 219 VAL A CA 1
ATOM 1680 C C . VAL A 1 219 ? 1.898 10.572 3.488 1.00 97.44 219 VAL A C 1
ATOM 1682 O O . VAL A 1 219 ? 1.712 11.672 2.976 1.00 97.44 219 VAL A O 1
ATOM 1685 N N . LYS A 1 220 ? 2.937 10.340 4.302 1.00 97.38 220 LYS A N 1
ATOM 1686 C CA . LYS A 1 220 ? 3.923 11.374 4.659 1.00 97.38 220 LYS A CA 1
ATOM 1687 C C . LYS A 1 220 ? 4.631 11.970 3.441 1.00 97.38 220 LYS A C 1
ATOM 1689 O O . LYS A 1 220 ? 4.978 13.147 3.452 1.00 97.38 220 LYS A O 1
ATOM 1694 N N . LEU A 1 221 ? 4.915 11.142 2.437 1.00 95.69 221 LEU A N 1
ATOM 1695 C CA . LEU A 1 221 ? 5.638 11.549 1.236 1.00 95.69 221 LEU A CA 1
ATOM 1696 C C . LEU A 1 221 ? 4.759 12.355 0.271 1.00 95.69 221 LEU A C 1
ATOM 1698 O O . LEU A 1 221 ? 5.273 13.248 -0.401 1.00 95.69 221 LEU A O 1
ATOM 1702 N N . LEU A 1 222 ? 3.473 12.012 0.166 1.00 95.25 222 LEU A N 1
ATOM 1703 C CA . LEU A 1 222 ? 2.591 12.502 -0.898 1.00 95.25 222 LEU A CA 1
ATOM 1704 C C . LEU A 1 222 ? 1.605 13.583 -0.444 1.00 95.25 222 LEU A C 1
ATOM 1706 O O . LEU A 1 222 ? 1.178 14.391 -1.269 1.00 95.25 222 LEU A O 1
ATOM 1710 N N . GLU A 1 223 ? 1.268 13.633 0.844 1.00 96.25 223 GLU A N 1
ATOM 1711 C CA . GLU A 1 223 ? 0.325 14.612 1.378 1.00 96.25 223 GLU A CA 1
ATOM 1712 C C . GLU A 1 223 ? 1.004 15.860 1.942 1.00 96.25 223 GLU A C 1
ATOM 1714 O O . GLU A 1 223 ? 2.166 15.865 2.352 1.00 96.25 223 GLU A O 1
ATOM 1719 N N . ALA A 1 224 ? 0.234 16.948 2.004 1.00 96.19 224 ALA A N 1
ATOM 1720 C CA . ALA A 1 224 ? 0.657 18.147 2.710 1.00 96.19 224 ALA A CA 1
ATOM 1721 C C . ALA A 1 224 ? 0.856 17.847 4.212 1.00 96.19 224 ALA A C 1
ATOM 1723 O O . ALA A 1 224 ? 0.103 17.043 4.771 1.00 96.19 224 ALA A O 1
ATOM 1724 N N . PRO A 1 225 ? 1.794 18.529 4.901 1.00 97.19 225 PRO A N 1
ATOM 1725 C CA . PRO A 1 225 ? 2.076 18.281 6.317 1.00 97.19 225 PRO A CA 1
ATOM 1726 C C . PRO A 1 225 ? 0.835 18.298 7.220 1.00 97.19 225 PRO A C 1
ATOM 1728 O O . PRO A 1 225 ? 0.674 17.412 8.051 1.00 97.19 225 PRO A O 1
ATOM 1731 N N . GLU A 1 226 ? -0.085 19.242 7.008 1.00 96.94 226 GLU A N 1
ATOM 1732 C CA . GLU A 1 226 ? -1.328 19.341 7.784 1.00 96.94 226 GLU A CA 1
ATOM 1733 C C . GLU A 1 226 ? -2.252 18.128 7.573 1.00 96.94 226 GLU A C 1
ATOM 1735 O O . GLU A 1 226 ? -2.815 17.588 8.527 1.00 96.94 226 GLU A O 1
ATOM 1740 N N . SER A 1 227 ? -2.391 17.665 6.328 1.00 97.25 227 SER A N 1
ATOM 1741 C CA . SER A 1 227 ? -3.189 16.483 5.987 1.00 97.25 227 SER A CA 1
ATOM 1742 C C . SER A 1 227 ? -2.566 15.206 6.551 1.00 97.25 227 SER A C 1
ATOM 1744 O O . SER A 1 227 ? -3.282 14.359 7.084 1.00 97.25 227 SER A O 1
ATOM 1746 N N . TYR A 1 228 ? -1.235 15.097 6.513 1.00 97.75 228 TYR A N 1
ATOM 1747 C CA . TYR A 1 228 ? -0.509 14.018 7.178 1.00 97.75 228 TYR A CA 1
ATOM 1748 C C . TYR A 1 228 ? -0.736 14.042 8.696 1.00 97.75 228 TYR A C 1
ATOM 1750 O O . TYR A 1 228 ? -1.067 13.015 9.277 1.00 97.75 228 TYR A O 1
ATOM 1758 N N . GLU A 1 229 ? -0.647 15.197 9.357 1.00 98.00 229 GLU A N 1
ATOM 1759 C CA . GLU A 1 229 ? -0.909 15.307 10.799 1.00 98.00 229 GLU A CA 1
ATOM 1760 C C . GLU A 1 229 ? -2.342 14.907 11.175 1.00 98.00 229 GLU A C 1
ATOM 1762 O O . GLU A 1 229 ? -2.544 14.209 12.170 1.00 98.00 229 GLU A O 1
ATOM 1767 N N . GLN A 1 230 ? -3.337 15.307 10.375 1.00 97.75 230 GLN A N 1
ATOM 1768 C CA . GLN A 1 230 ? -4.727 14.864 10.530 1.00 97.75 230 GLN A CA 1
ATOM 1769 C C . GLN A 1 230 ? -4.836 13.340 10.440 1.00 97.75 230 GLN A C 1
ATOM 1771 O O . GLN A 1 230 ? -5.408 12.714 11.331 1.00 97.75 230 GLN A O 1
ATOM 1776 N N . PHE A 1 231 ? -4.241 12.743 9.405 1.00 98.00 231 PHE A N 1
ATOM 1777 C CA . PHE A 1 231 ? -4.188 11.293 9.240 1.00 98.00 231 PHE A CA 1
ATOM 1778 C C . PHE A 1 231 ? -3.540 10.612 10.455 1.00 98.00 231 PHE A C 1
ATOM 1780 O O . PHE A 1 231 ? -4.100 9.672 11.017 1.00 98.00 231 PHE A O 1
ATOM 1787 N N . MET A 1 232 ? -2.403 11.124 10.932 1.00 98.00 232 MET A N 1
ATOM 1788 C CA . MET A 1 232 ? -1.691 10.546 12.074 1.00 98.00 232 MET A CA 1
ATOM 1789 C C . MET A 1 232 ? -2.481 10.621 13.384 1.00 98.00 232 MET A C 1
ATOM 1791 O O . MET A 1 232 ? -2.364 9.703 14.200 1.00 98.00 232 MET A O 1
ATOM 1795 N N . ARG A 1 233 ? -3.300 11.665 13.595 1.00 97.44 233 ARG A N 1
ATOM 1796 C CA . ARG A 1 233 ? -4.195 11.738 14.764 1.00 97.44 233 ARG A CA 1
ATOM 1797 C C . ARG A 1 233 ? -5.187 10.584 14.784 1.00 97.44 233 ARG A C 1
ATOM 1799 O O . ARG A 1 233 ? -5.301 9.919 15.809 1.00 97.44 233 ARG A O 1
ATOM 1806 N N . GLY A 1 234 ? -5.838 10.306 13.657 1.00 96.19 234 GLY A N 1
ATOM 1807 C CA . GLY A 1 234 ? -6.777 9.190 13.556 1.00 96.19 234 GLY A CA 1
ATOM 1808 C C . GLY A 1 234 ? -6.084 7.834 13.652 1.00 96.19 234 GLY A C 1
ATOM 1809 O O . GLY A 1 234 ? -6.556 6.943 14.360 1.00 96.19 234 GLY A O 1
ATOM 1810 N N . TYR A 1 235 ? -4.924 7.701 12.999 1.00 96.75 235 TYR A N 1
ATOM 1811 C CA . TYR A 1 235 ? -4.158 6.457 12.967 1.00 96.75 235 TYR A CA 1
ATOM 1812 C C . TYR A 1 235 ? -3.687 6.035 14.365 1.00 96.75 235 TYR A C 1
ATOM 1814 O O . TYR A 1 235 ? -3.975 4.929 14.820 1.00 96.75 235 TYR A O 1
ATOM 1822 N N . TYR A 1 236 ? -3.003 6.923 15.093 1.00 94.38 236 TYR A N 1
ATOM 1823 C CA . TYR A 1 236 ? -2.543 6.608 16.447 1.00 94.38 236 TYR A CA 1
ATOM 1824 C C . TYR A 1 236 ? -3.634 6.729 17.509 1.00 94.38 236 TYR A C 1
ATOM 1826 O O . TYR A 1 236 ? -3.494 6.114 18.562 1.00 94.38 236 TYR A O 1
ATOM 1834 N N . GLY A 1 237 ? -4.704 7.491 17.264 1.00 91.50 237 GLY A N 1
ATOM 1835 C CA . GLY A 1 237 ? -5.854 7.564 18.167 1.00 91.50 237 GLY A CA 1
ATOM 1836 C C . GLY A 1 237 ? -6.534 6.208 18.354 1.00 91.50 237 GLY A C 1
ATOM 1837 O O . GLY A 1 237 ? -6.942 5.887 19.463 1.00 91.50 237 GLY A O 1
ATOM 1838 N N . MET A 1 238 ? -6.576 5.389 17.299 1.00 84.00 238 MET A N 1
ATOM 1839 C CA . MET A 1 238 ? -7.132 4.034 17.340 1.00 84.00 238 MET A CA 1
ATOM 1840 C C . MET A 1 238 ? -6.170 2.978 17.907 1.00 84.00 238 MET A C 1
ATOM 1842 O O . MET A 1 238 ? -6.611 1.971 18.450 1.00 84.00 238 MET A O 1
ATOM 1846 N N . MET A 1 239 ? -4.860 3.170 17.747 1.00 77.56 239 MET A N 1
ATOM 1847 C CA . MET A 1 239 ? -3.844 2.192 18.169 1.00 77.56 239 MET A CA 1
ATOM 1848 C C . MET A 1 239 ? -3.500 2.277 19.669 1.00 77.56 239 MET A C 1
ATOM 1850 O O . MET A 1 239 ? -2.587 1.582 20.117 1.00 77.56 239 MET A O 1
ATOM 1854 N N . ARG A 1 240 ? -4.174 3.155 20.420 1.00 62.66 240 ARG A N 1
ATOM 1855 C CA . ARG A 1 240 ? -3.993 3.370 21.863 1.00 62.66 240 ARG A CA 1
ATOM 1856 C C . ARG A 1 240 ? -5.012 2.610 22.698 1.00 62.66 240 ARG A C 1
ATOM 1858 O O . ARG A 1 240 ? -6.144 2.415 22.213 1.00 62.66 240 ARG A O 1
#